Protein AF-A0A225W6H0-F1 (afdb_monomer)

Sequence (315 aa):
MEERHLLDVALENATDDSEQLKVENSMSYSALLEELELEKHKFEQLNNSQFLSARTETNVFETLGRHRFLNRSAMKLVTLDHIFQWTQGLDRRQSFSFADICGGPGGFSEYLLWRTQEHDQVHGFGITLKEAANNCDWRLPSKLSDLFEICYGEDGTGNLYSVANIHHFRDVVRKRYPNGVDLVVADGGLLDARSQSNQTSRPASSERYIIARGLRVGHPTSKLVDILENTLDQSTNDAFQLTFLKNCSPMHEDGDFLQYMAKVNGVIATSQIQACQRINQYATNKNKRKTCEGDTDIDPEQYFQCWKLGRIPHQ

Structure (mmCIF, N/CA/C/O backbone):
data_AF-A0A225W6H0-F1
#
_entry.id   AF-A0A225W6H0-F1
#
loop_
_atom_site.group_PDB
_atom_site.id
_atom_site.type_symbol
_atom_site.label_atom_id
_atom_site.label_alt_id
_atom_site.label_comp_id
_atom_site.label_asym_id
_atom_site.label_entity_id
_atom_site.label_seq_id
_atom_site.pdbx_PDB_ins_code
_atom_site.Cartn_x
_atom_site.Cartn_y
_atom_site.Cartn_z
_atom_site.occupancy
_atom_site.B_iso_or_equiv
_atom_site.auth_seq_id
_atom_site.auth_comp_id
_atom_site.auth_asym_id
_atom_site.auth_atom_id
_atom_site.pdbx_PDB_model_num
ATOM 1 N N . MET A 1 1 ? -13.886 -16.990 -19.288 1.00 34.16 1 MET A N 1
ATOM 2 C CA . MET A 1 1 ? -15.347 -16.861 -19.070 1.00 34.16 1 MET A CA 1
ATOM 3 C C . MET A 1 1 ? -15.708 -17.126 -17.605 1.00 34.16 1 MET A C 1
ATOM 5 O O . MET A 1 1 ? -16.635 -16.496 -17.128 1.00 34.16 1 MET A O 1
ATOM 9 N N . GLU A 1 2 ? -14.926 -17.934 -16.874 1.00 33.12 2 GLU A N 1
ATOM 10 C CA . GLU A 1 2 ? -15.061 -18.161 -15.418 1.00 33.12 2 GLU A CA 1
ATOM 11 C C . GLU A 1 2 ? -14.570 -17.000 -14.521 1.00 33.12 2 GLU A C 1
ATOM 13 O O . GLU A 1 2 ? -15.065 -16.836 -13.416 1.00 33.12 2 GLU A O 1
ATOM 18 N N . GLU A 1 3 ? -13.664 -16.135 -14.994 1.00 33.94 3 GLU A N 1
ATOM 19 C CA . GLU A 1 3 ? -13.095 -15.022 -14.200 1.00 33.94 3 GLU A CA 1
ATOM 20 C C . GLU A 1 3 ? -14.094 -13.911 -13.821 1.00 33.94 3 GLU A C 1
ATOM 22 O O . GLU A 1 3 ? -13.904 -13.235 -12.813 1.00 33.94 3 GLU A O 1
ATOM 27 N N . ARG A 1 4 ? -15.168 -13.719 -14.605 1.00 31.55 4 ARG A N 1
ATOM 28 C CA . ARG A 1 4 ? -16.228 -12.744 -14.272 1.00 31.55 4 ARG A CA 1
ATOM 29 C C . ARG A 1 4 ? -17.058 -13.199 -13.069 1.00 31.55 4 ARG A C 1
ATOM 31 O O . ARG A 1 4 ? -17.443 -12.376 -12.253 1.00 31.55 4 ARG A O 1
ATOM 38 N N . HIS A 1 5 ? -17.212 -14.510 -12.900 1.00 37.84 5 HIS A N 1
ATOM 39 C CA . HIS A 1 5 ? -18.076 -15.102 -11.883 1.00 37.84 5 HIS A CA 1
ATOM 40 C C . HIS A 1 5 ? -17.543 -14.908 -10.450 1.00 37.84 5 HIS A C 1
ATOM 42 O O . HIS A 1 5 ? -18.325 -14.848 -9.511 1.00 37.84 5 HIS A O 1
ATOM 48 N N . LEU A 1 6 ? -16.224 -14.796 -10.248 1.00 38.09 6 LEU A N 1
ATOM 49 C CA . LEU A 1 6 ? -15.639 -14.619 -8.907 1.00 38.09 6 LEU A CA 1
ATOM 50 C C . LEU A 1 6 ? -15.742 -13.176 -8.395 1.00 38.09 6 LEU A C 1
ATOM 52 O O . LEU A 1 6 ? -15.926 -12.968 -7.198 1.00 38.09 6 LEU A O 1
ATOM 56 N N . LEU A 1 7 ? -15.645 -12.192 -9.296 1.00 39.50 7 LEU A N 1
ATOM 57 C CA . LEU A 1 7 ? -15.888 -10.781 -8.979 1.00 39.50 7 LEU A CA 1
ATOM 58 C C . LEU A 1 7 ? -17.364 -10.542 -8.681 1.00 39.50 7 LEU A C 1
ATOM 60 O O . LEU A 1 7 ? -17.667 -9.886 -7.689 1.00 39.50 7 LEU A O 1
ATOM 64 N N . ASP A 1 8 ? -18.247 -11.122 -9.494 1.00 35.66 8 ASP A N 1
ATOM 65 C CA . ASP A 1 8 ? -19.688 -11.039 -9.278 1.00 35.66 8 ASP A CA 1
ATOM 66 C C . ASP A 1 8 ? -20.061 -11.690 -7.941 1.00 35.66 8 ASP A C 1
ATOM 68 O O . ASP A 1 8 ? -20.746 -11.056 -7.162 1.00 35.66 8 ASP A O 1
ATOM 72 N N . VAL A 1 9 ? -19.484 -12.842 -7.570 1.00 36.16 9 VAL A N 1
ATOM 73 C CA . VAL A 1 9 ? -19.729 -13.486 -6.260 1.00 36.16 9 VAL A CA 1
ATOM 74 C C . VAL A 1 9 ? -19.149 -12.698 -5.075 1.00 36.16 9 VAL A C 1
ATOM 76 O O . VAL A 1 9 ? -19.770 -12.628 -4.018 1.00 36.16 9 VAL A O 1
ATOM 79 N N . ALA A 1 10 ? -17.964 -12.090 -5.204 1.00 36.19 10 ALA A N 1
ATOM 80 C CA . ALA A 1 10 ? -17.381 -11.278 -4.129 1.00 36.19 10 ALA A CA 1
ATOM 81 C C . ALA A 1 10 ? -18.137 -9.952 -3.922 1.00 36.19 10 ALA A C 1
ATOM 83 O O . ALA A 1 10 ? -18.246 -9.472 -2.794 1.00 36.19 10 ALA A O 1
ATOM 84 N N . LEU A 1 11 ? -18.668 -9.378 -5.005 1.00 36.50 11 LEU A N 1
ATOM 85 C CA . LEU A 1 11 ? -19.546 -8.213 -4.966 1.00 36.50 11 LEU A CA 1
ATOM 86 C C . LEU A 1 11 ? -20.959 -8.595 -4.509 1.00 36.50 11 LEU A C 1
ATOM 88 O O . LEU A 1 11 ? -21.535 -7.840 -3.737 1.00 36.50 11 LEU A O 1
ATOM 92 N N . GLU A 1 12 ? -21.473 -9.764 -4.902 1.00 35.72 12 GLU A N 1
ATOM 93 C CA . GLU A 1 12 ? -22.786 -10.292 -4.511 1.00 35.72 12 GLU A CA 1
ATOM 94 C C . GLU A 1 12 ? -22.831 -10.623 -3.019 1.00 35.72 12 GLU A C 1
ATOM 96 O O . GLU A 1 12 ? -23.759 -10.212 -2.335 1.00 35.72 12 GLU A O 1
ATOM 101 N N . ASN A 1 13 ? -21.788 -11.253 -2.471 1.00 37.34 13 ASN A N 1
ATOM 102 C CA . ASN A 1 13 ? -21.680 -11.509 -1.031 1.00 37.34 13 ASN A CA 1
ATOM 103 C C . ASN A 1 13 ? -21.506 -10.210 -0.223 1.00 37.34 13 ASN A C 1
ATOM 105 O O . ASN A 1 13 ? -22.009 -10.104 0.891 1.00 37.34 13 ASN A O 1
ATOM 109 N N . ALA A 1 14 ? -20.839 -9.194 -0.787 1.00 39.16 14 ALA A N 1
ATOM 110 C CA . ALA A 1 14 ? -20.806 -7.857 -0.192 1.00 39.16 14 ALA A CA 1
ATOM 111 C C . ALA A 1 14 ? -22.156 -7.127 -0.318 1.00 39.16 14 ALA A C 1
ATOM 113 O O . ALA A 1 14 ? -22.436 -6.231 0.479 1.00 39.16 14 ALA A O 1
ATOM 114 N N . THR A 1 15 ? -22.990 -7.488 -1.303 1.00 36.44 15 THR A N 1
ATOM 115 C CA . THR A 1 15 ? -24.350 -6.959 -1.430 1.00 36.44 15 THR A CA 1
ATOM 116 C C . THR A 1 15 ? -25.373 -7.707 -0.582 1.00 36.44 15 THR A C 1
ATOM 118 O O . THR A 1 15 ? -26.289 -7.053 -0.101 1.00 36.44 15 THR A O 1
ATOM 121 N N . ASP A 1 16 ? -25.209 -9.003 -0.321 1.00 34.44 16 ASP A N 1
ATOM 122 C CA . ASP A 1 16 ? -26.157 -9.819 0.457 1.00 34.44 16 ASP A CA 1
ATOM 123 C C . ASP A 1 16 ? -26.123 -9.433 1.953 1.00 34.44 16 ASP A C 1
ATOM 125 O O . ASP A 1 16 ? -27.163 -9.245 2.583 1.00 34.44 16 ASP A O 1
ATOM 129 N N . ASP A 1 17 ? -24.936 -9.104 2.485 1.00 39.62 17 ASP A N 1
ATOM 130 C CA . ASP A 1 17 ? -24.795 -8.440 3.797 1.00 39.62 17 ASP A CA 1
ATOM 131 C C . ASP A 1 17 ? -25.29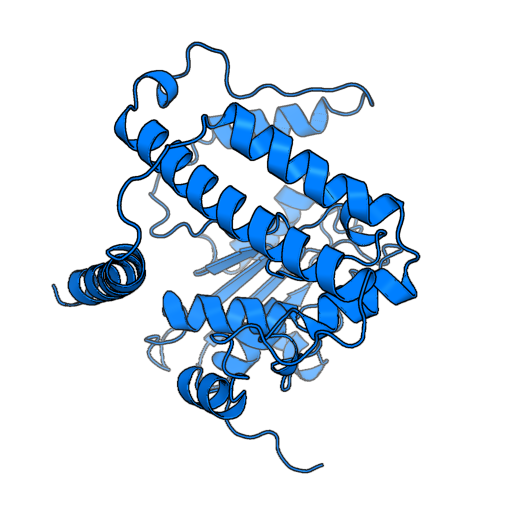0 -6.973 3.788 1.00 39.62 17 ASP A C 1
ATOM 133 O O . ASP A 1 17 ? -25.517 -6.369 4.840 1.00 39.62 17 ASP A O 1
ATOM 137 N N . SER A 1 18 ? -25.485 -6.376 2.604 1.00 44.09 18 SER A N 1
ATOM 138 C CA . SER A 1 18 ? -25.994 -5.006 2.431 1.00 4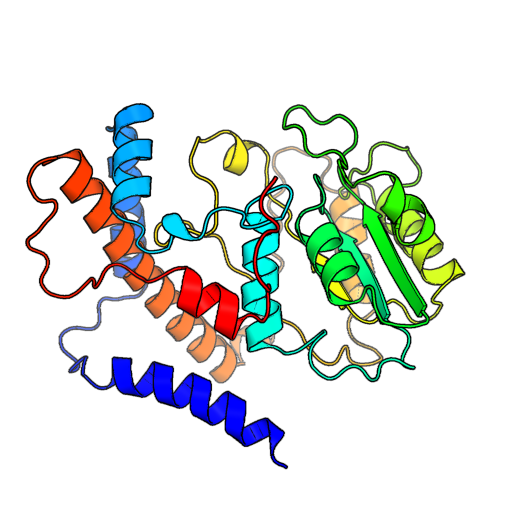4.09 18 SER A CA 1
ATOM 139 C C . SER A 1 18 ? -27.506 -4.932 2.175 1.00 44.09 18 SER A C 1
ATOM 141 O O . SER A 1 18 ? -28.106 -3.876 2.385 1.00 44.09 18 SER A O 1
ATOM 143 N N . GLU A 1 19 ? -28.151 -6.035 1.776 1.00 35.81 19 GLU A N 1
ATOM 144 C CA . GLU A 1 19 ? -29.583 -6.076 1.439 1.00 35.81 19 GLU A CA 1
ATOM 145 C C . GLU A 1 19 ? -30.502 -6.049 2.674 1.00 35.81 19 GLU A C 1
ATOM 147 O O . GLU A 1 19 ? -31.715 -5.867 2.549 1.00 35.81 19 GLU A O 1
ATOM 152 N N . GLN A 1 20 ? -29.945 -6.106 3.891 1.00 34.88 20 GLN A N 1
ATOM 153 C CA . GLN A 1 20 ? -30.703 -5.860 5.126 1.00 34.88 20 GLN A CA 1
ATOM 154 C C . GLN A 1 20 ? -30.698 -4.400 5.606 1.00 34.88 20 GLN A C 1
ATOM 156 O O . GLN A 1 20 ? -31.407 -4.073 6.562 1.00 34.88 20 GLN A O 1
ATOM 161 N N . LEU A 1 21 ? -30.001 -3.482 4.930 1.00 37.81 21 LEU A N 1
ATOM 162 C CA . LEU A 1 21 ? -30.092 -2.050 5.229 1.00 37.81 21 LEU A CA 1
ATOM 163 C C . LEU A 1 21 ? -31.260 -1.428 4.459 1.00 37.81 21 LEU A C 1
ATOM 165 O O . LEU A 1 21 ? -31.104 -0.784 3.422 1.00 37.81 21 LEU A O 1
ATOM 169 N N . LYS A 1 22 ? -32.468 -1.634 4.999 1.00 33.09 22 LYS A N 1
ATOM 170 C CA . LYS A 1 22 ? -33.666 -0.883 4.613 1.00 33.09 22 LYS A CA 1
ATOM 171 C C . LYS A 1 22 ? -33.350 0.615 4.588 1.00 33.09 22 LYS A C 1
ATOM 173 O O . LYS A 1 22 ? -32.830 1.173 5.549 1.00 33.09 22 LYS A O 1
ATOM 178 N N . VAL A 1 23 ? -33.696 1.237 3.464 1.00 43.75 23 VAL A N 1
ATOM 179 C CA . VAL A 1 23 ? -33.586 2.670 3.185 1.00 43.75 23 VAL A CA 1
ATOM 180 C C . VAL A 1 23 ? -34.390 3.465 4.220 1.00 43.75 23 VAL A C 1
ATOM 182 O O . VAL A 1 23 ? -35.591 3.663 4.061 1.00 43.75 23 VAL A O 1
ATOM 185 N N . GLU A 1 24 ? -33.727 3.943 5.269 1.00 38.59 24 GLU A N 1
ATOM 186 C CA . GLU A 1 24 ? -34.251 4.947 6.198 1.00 38.59 24 GLU A CA 1
ATOM 187 C C . GLU A 1 24 ? -33.219 6.080 6.335 1.00 38.59 24 GLU A C 1
ATOM 189 O O . GLU A 1 24 ? -32.099 5.869 6.786 1.00 38.59 24 GLU A O 1
ATOM 194 N N . ASN A 1 25 ? -33.604 7.283 5.884 1.00 43.56 25 ASN A N 1
ATOM 195 C CA . ASN A 1 25 ? -32.857 8.550 5.948 1.00 43.56 25 ASN A CA 1
ATOM 196 C C . ASN A 1 25 ? -31.397 8.519 5.443 1.00 43.56 25 ASN A C 1
ATOM 198 O O . ASN A 1 25 ? -30.441 8.495 6.215 1.00 43.56 25 ASN A O 1
ATOM 202 N N . SER A 1 26 ? -31.212 8.650 4.124 1.00 56.88 26 SER A N 1
ATOM 203 C CA . SER A 1 26 ? -29.895 8.937 3.539 1.00 56.88 26 SER A CA 1
ATOM 204 C C . SER A 1 26 ? -29.411 10.320 3.990 1.00 56.88 26 SER A C 1
ATOM 206 O O . SER A 1 26 ? -29.834 11.336 3.438 1.00 56.88 26 SER A O 1
ATOM 208 N N . MET A 1 27 ? -28.507 10.370 4.968 1.00 65.50 27 MET A N 1
ATOM 209 C CA . MET A 1 27 ? -27.735 11.580 5.272 1.00 65.50 27 MET A CA 1
ATOM 210 C C . MET A 1 27 ? -27.038 12.097 4.006 1.00 65.50 27 MET A C 1
ATOM 212 O O . MET A 1 27 ? -26.651 11.316 3.132 1.00 65.50 27 MET A O 1
ATOM 216 N N . SER A 1 28 ? -26.877 13.417 3.883 1.00 82.56 28 SER A N 1
ATOM 217 C CA . SER A 1 28 ? -26.095 13.985 2.784 1.00 82.56 28 SER A CA 1
ATOM 218 C C . SER A 1 28 ? -24.622 13.586 2.918 1.00 82.56 28 SER A C 1
ATOM 220 O O . SER A 1 28 ? -24.116 13.358 4.017 1.00 82.56 28 SER A O 1
ATOM 222 N N . TYR A 1 29 ? -23.899 13.554 1.797 1.00 78.88 29 TYR A N 1
ATOM 223 C CA . TYR A 1 29 ? -22.458 13.285 1.812 1.00 78.88 29 TYR A CA 1
ATOM 224 C C . TYR A 1 29 ? -21.682 14.298 2.677 1.00 78.88 29 TYR A C 1
ATOM 226 O O . TYR A 1 29 ? -20.714 13.931 3.333 1.00 78.88 29 TYR A O 1
ATOM 234 N N . SER A 1 30 ? -22.139 15.557 2.738 1.00 84.25 30 SER A N 1
ATOM 235 C CA . SER A 1 30 ? -21.573 16.569 3.639 1.00 84.25 30 SER A CA 1
ATOM 236 C C . SER A 1 30 ? -21.785 16.217 5.112 1.00 84.25 30 SER A C 1
ATOM 238 O O . SER A 1 30 ? -20.831 16.262 5.879 1.00 84.25 30 SER A O 1
ATOM 240 N N . ALA A 1 31 ? -22.992 15.785 5.490 1.00 90.19 31 ALA A N 1
ATOM 241 C CA . ALA A 1 31 ? -23.301 15.385 6.860 1.00 90.19 31 ALA A CA 1
ATOM 242 C C . ALA A 1 31 ? -22.477 14.161 7.296 1.00 90.19 31 ALA A C 1
ATOM 244 O O . ALA A 1 31 ? -21.996 14.121 8.424 1.00 90.19 31 ALA A O 1
ATOM 245 N N . LEU A 1 32 ? -22.240 13.202 6.390 1.00 90.56 32 LEU A N 1
ATOM 246 C CA . LEU A 1 32 ? -21.346 12.064 6.648 1.00 90.56 32 LEU A CA 1
ATOM 247 C C . LEU A 1 32 ? -19.905 12.507 6.937 1.00 90.56 32 LEU A C 1
ATOM 249 O O . LEU A 1 32 ? -19.258 11.961 7.828 1.00 90.56 32 LEU A O 1
ATOM 253 N N . LEU A 1 33 ? -19.378 13.478 6.188 1.00 89.38 33 LEU A N 1
ATOM 254 C CA . LEU A 1 33 ? -18.024 13.985 6.425 1.00 89.38 33 LEU A CA 1
ATOM 255 C C . LEU A 1 33 ? -17.928 14.763 7.740 1.00 89.38 33 LEU A C 1
ATOM 257 O O . LEU A 1 33 ? -16.977 14.545 8.488 1.00 89.38 33 LEU A O 1
ATOM 261 N N . GLU A 1 34 ? -18.918 15.605 8.038 1.00 93.00 34 GLU A N 1
ATOM 262 C CA . GLU A 1 34 ? -19.006 16.345 9.302 1.00 93.00 34 GLU A CA 1
ATOM 263 C C . GLU A 1 34 ? -19.075 15.393 10.505 1.00 93.00 34 GLU A C 1
ATOM 265 O O . GLU A 1 34 ? -18.365 15.584 11.493 1.00 93.00 34 GLU A O 1
ATOM 270 N N . GLU A 1 35 ? -19.870 14.322 10.418 1.00 94.62 35 GLU A N 1
ATOM 271 C CA . GLU A 1 35 ? -19.944 13.305 11.471 1.00 94.62 35 GLU A CA 1
ATOM 272 C C . GLU A 1 35 ? -18.616 12.555 11.636 1.00 94.62 35 GLU A C 1
ATOM 274 O O . GLU A 1 35 ? -18.142 12.368 12.760 1.00 94.62 35 GLU A O 1
ATOM 279 N N . LEU A 1 36 ? -17.976 12.156 10.532 1.00 91.56 36 LEU A N 1
ATOM 280 C CA . LEU A 1 36 ? -16.678 11.482 10.572 1.00 91.56 36 LEU A CA 1
ATOM 281 C C . LEU A 1 36 ? -15.594 12.360 11.209 1.00 91.56 36 LEU A C 1
ATOM 283 O O . LEU A 1 36 ? -14.790 11.865 12.003 1.00 91.56 36 LEU A O 1
ATOM 287 N N . GLU A 1 37 ? -15.559 13.645 10.863 1.00 91.00 37 GLU A N 1
ATOM 288 C CA . GLU A 1 37 ? -14.640 14.615 11.454 1.00 91.00 37 GLU A CA 1
ATOM 289 C C . GLU A 1 37 ? -14.907 14.779 12.954 1.00 91.00 37 GLU A C 1
ATOM 291 O O . GLU A 1 37 ? -13.981 14.662 13.760 1.00 91.00 37 GLU A O 1
ATOM 296 N N . LEU A 1 38 ? -16.176 14.932 13.342 1.00 93.69 38 LEU A N 1
ATOM 297 C CA . LEU A 1 38 ? -16.587 15.047 14.739 1.00 93.69 38 LEU A CA 1
ATOM 298 C C . LEU A 1 38 ? -16.186 13.815 15.563 1.00 93.69 38 LEU A C 1
ATOM 300 O O . LEU A 1 38 ? -15.679 13.956 16.678 1.00 93.69 38 LEU A O 1
ATOM 304 N N . GLU A 1 39 ? -16.375 12.603 15.037 1.00 92.88 39 GLU A N 1
ATOM 305 C CA . GLU A 1 39 ? -15.977 11.374 15.731 1.00 92.88 39 GLU A CA 1
ATOM 306 C C . GLU A 1 39 ? -14.455 11.212 15.836 1.00 92.88 39 GLU A C 1
ATOM 308 O O . GLU A 1 39 ? -13.969 10.712 16.855 1.00 92.88 39 GLU A O 1
ATOM 313 N N . LYS A 1 40 ? -13.692 11.654 14.826 1.00 90.69 40 LYS A N 1
ATOM 314 C CA . LYS A 1 40 ? -12.220 11.648 14.865 1.00 90.69 40 LYS A CA 1
ATOM 315 C C . LYS A 1 40 ? -11.664 12.685 15.838 1.00 90.69 40 LYS A C 1
ATOM 317 O O . LYS A 1 40 ? -10.721 12.374 16.561 1.00 90.69 40 LYS A O 1
ATOM 322 N N . HIS A 1 41 ? -12.263 13.872 15.919 1.00 89.75 41 HIS A N 1
ATOM 323 C CA . HIS A 1 41 ? -11.807 14.936 16.817 1.00 89.75 41 HIS A CA 1
ATOM 324 C C . HIS A 1 41 ? -11.910 14.539 18.301 1.00 89.75 41 HIS A C 1
ATOM 326 O O . HIS A 1 41 ? -11.078 14.925 19.119 1.00 89.75 41 HIS A O 1
ATOM 332 N N . LYS A 1 42 ? -12.861 13.664 18.662 1.00 90.56 42 LYS A N 1
ATOM 333 C CA . LYS A 1 42 ? -12.951 13.092 20.022 1.00 90.56 42 LYS A CA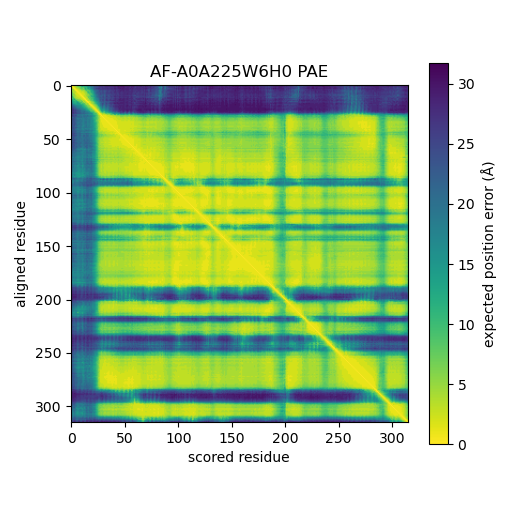 1
ATOM 334 C C . LYS A 1 42 ? -11.684 12.339 20.446 1.00 90.56 42 LYS A C 1
ATOM 336 O O . LYS A 1 42 ? -11.414 12.254 21.643 1.00 90.56 42 LYS A O 1
ATOM 341 N N . PHE A 1 43 ? -10.881 11.832 19.507 1.00 88.62 43 PHE A N 1
ATOM 342 C CA . PHE A 1 43 ? -9.618 11.165 19.828 1.00 88.62 43 PHE A CA 1
ATOM 343 C C . PHE A 1 43 ? -8.585 12.107 20.448 1.00 88.62 43 PHE A C 1
ATOM 345 O O . PHE A 1 43 ? -7.772 11.648 21.244 1.00 88.62 43 PHE A O 1
ATOM 352 N N . GLU A 1 44 ? -8.638 13.409 20.151 1.00 85.62 44 GLU A N 1
ATOM 353 C CA . GLU A 1 44 ? -7.719 14.409 20.717 1.00 85.62 44 GLU A CA 1
ATOM 354 C C . GLU A 1 44 ? -7.898 14.581 22.232 1.00 85.62 44 GLU A C 1
ATOM 356 O O . GLU A 1 44 ? -6.985 15.013 22.932 1.00 85.62 44 GLU A O 1
ATOM 361 N N . GLN A 1 45 ? -9.065 14.200 22.758 1.00 87.50 45 GLN A N 1
ATOM 362 C CA . GLN A 1 45 ? -9.372 14.242 24.189 1.00 87.50 45 GLN A CA 1
ATOM 363 C C . GLN A 1 45 ? -8.865 12.998 24.937 1.00 87.50 45 GLN A C 1
ATOM 365 O O . GLN A 1 45 ? -8.865 12.969 26.169 1.00 87.50 45 GLN A O 1
ATOM 370 N N . LEU A 1 46 ? -8.449 11.956 24.212 1.00 84.94 46 LEU A N 1
ATOM 371 C CA . LEU A 1 46 ? -7.946 10.712 24.781 1.00 84.94 46 LEU A CA 1
ATOM 372 C C . LEU A 1 46 ? -6.426 10.774 24.907 1.00 84.94 46 LEU A C 1
ATOM 374 O O . LEU A 1 46 ? -5.722 11.207 23.999 1.00 84.94 46 LEU A O 1
ATOM 378 N N . ASN A 1 47 ? -5.885 10.257 26.010 1.00 86.88 47 ASN A N 1
ATOM 379 C CA . ASN A 1 47 ? -4.441 10.039 26.062 1.00 86.88 47 ASN A CA 1
ATOM 380 C C . ASN A 1 47 ? -4.033 8.850 25.172 1.00 86.88 47 ASN A C 1
ATOM 382 O O . ASN A 1 47 ? -4.814 7.921 24.946 1.00 86.88 47 ASN A O 1
ATOM 386 N N . ASN A 1 48 ? -2.773 8.842 24.725 1.00 83.00 48 ASN A N 1
ATOM 387 C CA . ASN A 1 48 ? -2.258 7.831 23.795 1.00 83.00 48 ASN A CA 1
ATOM 388 C C . ASN A 1 48 ? -2.494 6.388 24.268 1.00 83.00 48 ASN A C 1
ATOM 390 O O . ASN A 1 48 ? -2.865 5.536 23.469 1.00 83.00 48 ASN A O 1
ATOM 394 N N . SER A 1 49 ? -2.315 6.091 25.559 1.00 85.25 49 SER A N 1
ATOM 395 C CA . SER A 1 49 ? -2.500 4.729 26.087 1.00 85.25 49 SER A CA 1
ATOM 396 C C . SER A 1 49 ? -3.964 4.281 26.034 1.00 85.25 49 SER A C 1
ATOM 398 O O . SER A 1 49 ? -4.263 3.164 25.607 1.00 85.25 49 SER A O 1
ATOM 400 N N . GLN A 1 50 ? -4.893 5.167 26.408 1.00 86.81 50 GLN A N 1
ATOM 401 C CA . GLN A 1 50 ? -6.329 4.913 26.310 1.00 86.81 50 GLN A CA 1
ATOM 402 C C . GLN A 1 50 ? -6.761 4.696 24.865 1.00 86.81 50 GLN A C 1
ATOM 404 O O . GLN A 1 50 ? -7.445 3.712 24.590 1.00 86.81 50 GLN A O 1
ATOM 409 N N . PHE A 1 51 ? -6.334 5.572 23.953 1.00 87.44 51 PHE A N 1
ATOM 410 C CA . PHE A 1 51 ? -6.655 5.443 22.537 1.00 87.44 51 PHE A CA 1
ATOM 411 C C . PHE A 1 51 ? -6.100 4.136 21.953 1.00 87.44 51 PHE A C 1
ATOM 413 O O . PHE A 1 51 ? -6.830 3.382 21.313 1.00 87.44 51 PHE A O 1
ATOM 420 N N . LEU A 1 52 ? -4.825 3.826 22.214 1.00 85.44 52 LEU A N 1
ATOM 421 C CA . LEU A 1 52 ? -4.184 2.605 21.727 1.00 85.44 52 LEU A CA 1
ATOM 422 C C . LEU A 1 52 ? -4.876 1.349 22.248 1.00 85.44 52 LEU A C 1
ATOM 424 O O . LEU A 1 52 ? -5.126 0.441 21.459 1.00 85.44 52 LEU A O 1
ATOM 428 N N . SER A 1 53 ? -5.214 1.314 23.539 1.00 86.81 53 SER A N 1
ATOM 429 C CA . SER A 1 53 ? -5.982 0.216 24.123 1.00 86.81 53 SER A CA 1
ATOM 430 C C . SER A 1 53 ? -7.352 0.111 23.458 1.00 86.81 53 SER A C 1
ATOM 432 O O . SER A 1 53 ? -7.659 -0.928 22.895 1.00 86.81 53 SER A O 1
ATOM 434 N N . ALA A 1 54 ? -8.142 1.184 23.411 1.00 88.06 54 ALA A N 1
ATOM 435 C CA . ALA A 1 54 ? -9.472 1.148 22.805 1.00 88.06 54 ALA A CA 1
ATOM 436 C C . ALA A 1 54 ? -9.451 0.684 21.346 1.00 88.06 54 ALA A C 1
ATOM 438 O O . ALA A 1 54 ? -10.247 -0.160 20.943 1.00 88.06 54 ALA A O 1
ATOM 439 N N . ARG A 1 55 ? -8.493 1.176 20.565 1.00 87.12 55 ARG A N 1
ATOM 440 C CA . ARG A 1 55 ? -8.309 0.803 19.162 1.00 87.12 55 ARG A CA 1
ATOM 441 C C . ARG A 1 55 ? -7.900 -0.659 18.970 1.00 87.12 55 ARG A C 1
ATOM 443 O O . ARG A 1 55 ? -8.322 -1.271 17.998 1.00 87.12 55 ARG A O 1
ATOM 450 N N . THR A 1 56 ? -7.041 -1.201 19.829 1.00 86.19 56 THR A N 1
ATOM 451 C CA . THR A 1 56 ? -6.653 -2.622 19.787 1.00 86.19 56 THR A CA 1
ATOM 452 C C . THR A 1 56 ? -7.849 -3.505 20.130 1.00 86.19 56 THR A C 1
ATOM 454 O O . THR A 1 56 ? -8.115 -4.470 19.430 1.00 86.19 56 THR A O 1
ATOM 457 N N . GLU A 1 57 ? -8.616 -3.129 21.151 1.00 86.50 57 GLU A N 1
ATOM 458 C CA . GLU A 1 57 ? -9.672 -3.977 21.715 1.00 86.50 57 GLU A CA 1
ATOM 459 C C . GLU A 1 57 ? -10.989 -3.936 20.933 1.00 86.50 57 GLU A C 1
ATOM 461 O O . GLU A 1 57 ? -11.848 -4.788 21.134 1.00 86.50 57 GLU A O 1
ATOM 466 N N . THR A 1 58 ? -11.151 -2.953 20.048 1.00 87.94 58 THR A N 1
ATOM 467 C CA . THR A 1 58 ? -12.311 -2.816 19.148 1.00 87.94 58 THR A CA 1
ATOM 468 C C . THR A 1 58 ? -12.021 -3.288 17.724 1.00 87.94 58 THR A C 1
ATOM 470 O O . THR A 1 58 ? -12.905 -3.250 16.872 1.00 87.94 58 THR A O 1
ATOM 473 N N . ASN A 1 59 ? -10.791 -3.726 17.443 1.00 87.25 59 ASN A N 1
ATOM 474 C CA . ASN A 1 59 ? -10.411 -4.266 16.146 1.00 87.25 59 ASN A CA 1
ATOM 475 C C . ASN A 1 59 ? -10.393 -5.796 16.204 1.00 87.25 59 ASN A C 1
ATOM 477 O O . ASN A 1 59 ? -9.407 -6.385 16.640 1.00 87.25 59 ASN A O 1
ATOM 481 N N . VAL A 1 60 ? -11.447 -6.440 15.698 1.00 87.62 60 VAL A N 1
ATOM 482 C CA . VAL A 1 60 ? -11.544 -7.912 15.657 1.00 87.62 60 VAL A CA 1
ATOM 483 C C . VAL A 1 60 ? -10.390 -8.561 14.881 1.00 87.62 60 VAL A C 1
ATOM 485 O O . VAL A 1 60 ? -9.986 -9.673 15.186 1.00 87.62 60 VAL A O 1
ATOM 488 N N . PHE A 1 61 ? -9.781 -7.841 13.931 1.00 89.62 61 PHE A N 1
ATOM 489 C CA . PHE A 1 61 ? -8.661 -8.327 13.117 1.00 89.62 61 PHE A CA 1
ATOM 490 C C . PHE A 1 61 ? -7.281 -8.118 13.751 1.00 89.62 61 PHE A C 1
ATOM 492 O O . PHE A 1 61 ? -6.263 -8.461 13.149 1.00 89.62 61 PHE A O 1
ATOM 499 N N . GLU A 1 62 ? -7.208 -7.540 14.951 1.00 87.31 62 GLU A N 1
ATOM 500 C CA . GLU A 1 62 ? -5.934 -7.239 15.610 1.00 87.31 62 GLU A CA 1
ATOM 501 C C . GLU A 1 62 ? -5.115 -8.507 15.901 1.00 87.31 62 GLU A C 1
ATOM 503 O O . GLU A 1 62 ? -3.885 -8.493 15.811 1.00 87.31 62 GLU A O 1
ATOM 508 N N . THR A 1 63 ? -5.801 -9.618 16.181 1.00 88.25 63 THR A N 1
ATOM 509 C CA . THR A 1 63 ? -5.221 -10.928 16.513 1.00 88.25 63 THR A CA 1
ATOM 510 C C . THR A 1 63 ? -4.487 -11.590 15.344 1.00 88.25 63 THR A C 1
ATOM 512 O O . THR A 1 63 ? -3.623 -12.434 15.581 1.00 88.25 63 THR A O 1
ATOM 515 N N . LEU A 1 64 ? -4.732 -11.169 14.095 1.00 90.31 64 LEU A N 1
ATOM 516 C CA . LEU A 1 64 ? -3.974 -11.637 12.924 1.00 90.31 64 LEU A CA 1
ATOM 517 C C . LEU A 1 64 ? -2.484 -11.267 13.016 1.00 90.31 64 LEU A C 1
ATOM 519 O O . LEU A 1 64 ? -1.614 -11.986 12.513 1.00 90.31 64 LEU A O 1
ATOM 523 N N . GLY A 1 65 ? -2.175 -10.140 13.665 1.00 89.88 65 GLY A N 1
ATOM 524 C CA . GLY A 1 65 ? -0.809 -9.683 13.892 1.00 89.88 65 GLY A CA 1
ATOM 525 C C . GLY A 1 65 ? 0.026 -9.588 12.608 1.00 89.88 65 GLY A C 1
ATOM 526 O O . GLY A 1 65 ? -0.419 -9.075 11.584 1.00 89.88 65 GLY A O 1
ATOM 527 N N . ARG A 1 66 ? 1.281 -10.047 12.682 1.00 91.12 66 ARG A N 1
ATOM 528 C CA . ARG A 1 66 ? 2.227 -10.097 11.546 1.00 91.12 66 ARG A CA 1
ATOM 529 C C . ARG A 1 66 ? 2.449 -11.511 10.997 1.00 91.12 66 ARG A C 1
ATOM 531 O O . ARG A 1 66 ? 3.264 -11.687 10.095 1.00 91.12 66 ARG A O 1
ATOM 538 N N . HIS A 1 67 ? 1.789 -12.516 11.577 1.00 92.38 67 HIS A N 1
ATOM 539 C CA . HIS A 1 67 ? 2.093 -13.931 11.357 1.00 92.38 67 HIS A CA 1
ATOM 540 C C . HIS A 1 67 ? 3.621 -14.194 11.395 1.00 92.38 67 HIS A C 1
ATOM 542 O O . HIS A 1 67 ? 4.276 -13.917 12.402 1.00 92.38 67 HIS A O 1
ATOM 548 N N . ARG A 1 68 ? 4.203 -14.680 10.291 1.00 91.88 68 ARG A N 1
ATOM 549 C CA . ARG A 1 68 ? 5.635 -14.987 10.131 1.00 91.88 68 ARG A CA 1
ATOM 550 C C . ARG A 1 68 ? 6.497 -13.820 9.635 1.00 91.88 68 ARG A C 1
ATOM 552 O O . ARG A 1 68 ? 7.714 -13.962 9.612 1.00 91.88 68 ARG A O 1
ATOM 559 N N . PHE A 1 69 ? 5.882 -12.721 9.211 1.00 93.00 69 PHE A N 1
ATOM 560 C CA . PHE A 1 69 ? 6.544 -11.638 8.483 1.00 93.00 69 PHE A CA 1
ATOM 561 C C . PHE A 1 69 ? 7.104 -10.569 9.422 1.00 93.00 69 PHE A C 1
ATOM 563 O O . PHE A 1 69 ? 6.716 -10.471 10.589 1.00 93.00 69 PHE A O 1
ATOM 570 N N . LEU A 1 70 ? 8.005 -9.740 8.909 1.00 90.12 70 LEU A N 1
ATOM 571 C CA . LEU A 1 70 ? 8.683 -8.633 9.570 1.00 90.12 70 LEU A CA 1
ATOM 572 C C . LEU A 1 70 ? 7.698 -7.687 10.257 1.00 90.12 70 LEU A C 1
ATOM 574 O O . LEU A 1 70 ? 7.927 -7.241 11.382 1.00 90.12 70 LEU A O 1
ATOM 578 N N . ASN A 1 71 ? 6.591 -7.376 9.588 1.00 89.75 71 ASN A N 1
ATOM 579 C CA . ASN A 1 71 ? 5.569 -6.482 10.103 1.00 89.75 71 ASN A CA 1
ATOM 580 C C . ASN A 1 71 ? 4.187 -6.827 9.525 1.00 89.75 71 ASN A C 1
ATOM 582 O O . ASN A 1 71 ? 4.021 -7.710 8.689 1.00 89.75 71 ASN A O 1
ATOM 586 N N . ARG A 1 72 ? 3.176 -6.092 9.987 1.00 90.38 72 ARG A N 1
ATOM 587 C CA . ARG A 1 72 ? 1.779 -6.272 9.581 1.00 90.38 72 ARG A CA 1
ATOM 588 C C . ARG A 1 72 ? 1.428 -5.684 8.214 1.00 90.38 72 ARG A C 1
ATOM 590 O O . ARG A 1 72 ? 0.331 -5.956 7.743 1.00 90.38 72 ARG A O 1
ATOM 597 N N . SER A 1 73 ? 2.316 -4.928 7.552 1.00 90.75 73 SER A N 1
ATOM 598 C CA . SER A 1 73 ? 2.054 -4.530 6.161 1.00 90.75 73 SER A CA 1
ATOM 599 C C . SER A 1 73 ? 2.065 -5.757 5.251 1.00 90.75 73 SER A C 1
ATOM 601 O O . SER A 1 73 ? 1.154 -5.902 4.449 1.00 90.75 73 SER A O 1
ATOM 603 N N . ALA A 1 74 ? 2.958 -6.726 5.476 1.00 94.69 74 ALA A N 1
ATOM 604 C CA . ALA A 1 74 ? 2.936 -8.008 4.765 1.00 94.69 74 ALA A CA 1
ATOM 605 C C . ALA A 1 74 ? 1.538 -8.655 4.748 1.00 94.69 74 ALA A C 1
ATOM 607 O O . ALA A 1 74 ? 1.054 -9.062 3.697 1.00 94.69 74 ALA A O 1
ATOM 608 N N . MET A 1 75 ? 0.844 -8.657 5.892 1.00 94.69 75 MET A N 1
ATOM 609 C CA . MET A 1 75 ? -0.507 -9.218 6.017 1.00 94.69 75 MET A CA 1
ATOM 610 C C . MET A 1 75 ? -1.562 -8.453 5.209 1.00 94.69 75 MET A C 1
ATOM 612 O O . MET A 1 75 ? -2.521 -9.062 4.751 1.00 94.69 75 MET A O 1
ATOM 616 N N . LYS A 1 76 ? -1.382 -7.148 4.964 1.00 94.44 76 LYS A N 1
ATOM 617 C CA . LYS A 1 76 ? -2.251 -6.408 4.036 1.00 94.44 76 LYS A CA 1
ATOM 618 C C . LYS A 1 76 ? -2.095 -6.954 2.616 1.00 94.44 76 LYS A C 1
ATOM 620 O O . LYS A 1 76 ? -3.089 -7.186 1.934 1.00 94.44 76 LYS A O 1
ATOM 625 N N . LEU A 1 77 ? -0.852 -7.192 2.189 1.00 96.31 77 LEU A N 1
ATOM 626 C CA . LEU A 1 77 ? -0.576 -7.718 0.856 1.00 96.31 77 LEU A CA 1
ATOM 627 C C . LEU A 1 77 ? -1.008 -9.180 0.710 1.00 96.31 77 LEU A C 1
ATOM 629 O O . LEU A 1 77 ? -1.505 -9.540 -0.348 1.00 96.31 77 LEU A O 1
ATOM 633 N N . VAL A 1 78 ? -0.913 -9.986 1.774 1.00 96.06 78 VAL A N 1
ATOM 634 C CA . VAL A 1 78 ? -1.515 -11.330 1.832 1.00 96.06 78 VAL A CA 1
ATOM 635 C C . VAL A 1 78 ? -3.005 -11.269 1.49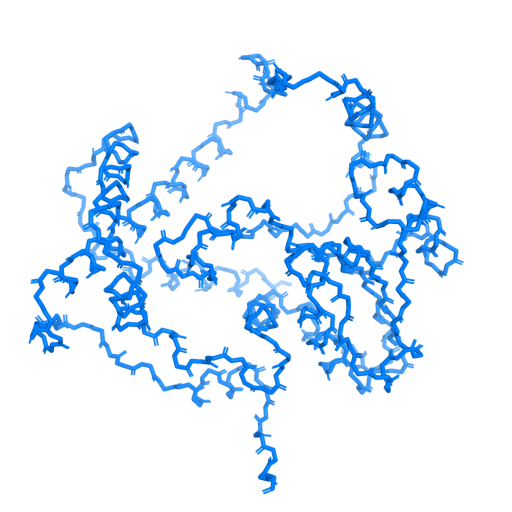7 1.00 96.06 78 VAL A C 1
ATOM 637 O O . VAL A 1 78 ? -3.468 -12.021 0.641 1.00 96.06 78 VAL A O 1
ATOM 640 N N . THR A 1 79 ? -3.752 -10.376 2.153 1.00 95.44 79 THR A N 1
ATOM 641 C CA . THR A 1 79 ? -5.193 -10.220 1.919 1.00 95.44 79 THR A CA 1
ATOM 642 C C . THR A 1 79 ? -5.476 -9.798 0.482 1.00 95.44 79 THR A C 1
ATOM 644 O O . THR A 1 79 ? -6.322 -10.398 -0.178 1.00 95.44 79 THR A O 1
ATOM 647 N N . LEU A 1 80 ? -4.749 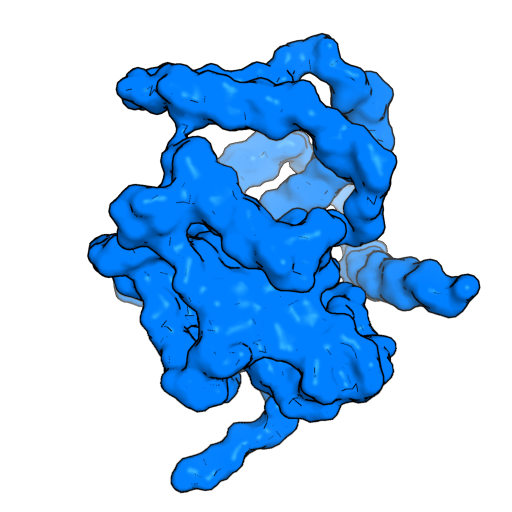-8.798 -0.028 1.00 95.50 80 LEU A N 1
ATOM 648 C CA . LEU A 1 80 ? -4.915 -8.327 -1.404 1.00 95.50 80 LEU A CA 1
ATOM 649 C C . LEU A 1 80 ? -4.599 -9.430 -2.419 1.00 95.50 80 LEU A C 1
ATOM 651 O O . LEU A 1 80 ? -5.383 -9.667 -3.328 1.00 95.50 80 LEU A O 1
ATOM 655 N N . ASP A 1 81 ? -3.504 -10.156 -2.243 1.00 95.50 81 ASP A N 1
ATOM 656 C CA . ASP A 1 81 ? -3.123 -11.243 -3.139 1.00 95.50 81 ASP A CA 1
ATOM 657 C C . ASP A 1 81 ? -4.086 -12.439 -3.057 1.00 95.50 81 ASP A C 1
ATOM 659 O O . ASP A 1 81 ? -4.339 -13.098 -4.060 1.00 95.50 81 ASP A O 1
ATOM 663 N N . HIS A 1 82 ? -4.704 -12.698 -1.901 1.00 93.88 82 HIS A N 1
ATOM 664 C CA . HIS A 1 82 ? -5.794 -13.669 -1.812 1.00 93.88 82 HIS A CA 1
ATOM 665 C C . HIS A 1 82 ? -7.051 -13.215 -2.574 1.00 93.88 82 HIS A C 1
ATOM 667 O O . HIS A 1 82 ? -7.729 -14.045 -3.167 1.00 93.88 82 HIS A O 1
ATOM 673 N N . ILE A 1 83 ? -7.372 -11.923 -2.600 1.00 93.44 83 ILE A N 1
ATOM 674 C CA . ILE A 1 83 ? -8.547 -11.420 -3.332 1.00 93.44 83 ILE A CA 1
ATOM 675 C C . ILE A 1 83 ? -8.267 -11.356 -4.840 1.00 93.44 83 ILE A C 1
ATOM 677 O O . ILE A 1 83 ? -9.089 -11.776 -5.650 1.00 93.44 83 ILE A O 1
ATOM 681 N N . PHE A 1 84 ? -7.102 -10.833 -5.226 1.00 92.31 84 PHE A N 1
ATOM 682 C CA . PHE A 1 84 ? -6.775 -10.513 -6.618 1.00 92.31 84 PHE A CA 1
ATOM 683 C C . PHE A 1 84 ? -5.930 -11.568 -7.330 1.00 92.31 84 PHE A C 1
ATOM 685 O O . PHE A 1 84 ? -5.765 -11.467 -8.548 1.00 92.31 84 PHE A O 1
ATOM 692 N N . GLN A 1 85 ? -5.438 -12.570 -6.595 1.00 90.81 85 GLN A N 1
ATOM 693 C CA . GLN A 1 85 ? -4.756 -13.752 -7.122 1.00 90.81 85 GLN A CA 1
ATOM 694 C C . GLN A 1 85 ? -3.571 -13.378 -8.037 1.00 90.81 85 GLN A C 1
ATOM 696 O O . GLN A 1 85 ? -3.434 -13.901 -9.138 1.00 90.81 85 GLN A O 1
ATOM 701 N N . TRP A 1 86 ? -2.717 -12.433 -7.612 1.00 89.00 86 TRP A N 1
ATOM 702 C CA . TRP A 1 86 ? -1.563 -11.996 -8.417 1.00 89.00 86 TRP A CA 1
ATOM 703 C C . TRP A 1 86 ? -0.468 -13.053 -8.461 1.00 89.00 86 TRP A C 1
ATOM 705 O O . TRP A 1 86 ? 0.157 -13.260 -9.497 1.00 89.00 86 TRP A O 1
ATOM 715 N N . THR A 1 87 ? -0.239 -13.715 -7.330 1.00 87.06 87 THR A N 1
ATOM 716 C CA . THR A 1 87 ? 0.719 -14.818 -7.224 1.00 87.06 87 THR A CA 1
ATOM 717 C C . THR A 1 87 ? 0.032 -16.176 -7.347 1.00 87.06 87 THR A C 1
ATOM 719 O O . THR A 1 87 ? 0.630 -17.153 -7.798 1.00 87.06 87 THR A O 1
ATOM 722 N N . GLN A 1 88 ? -1.245 -16.249 -6.959 1.00 75.00 88 GLN A N 1
ATOM 723 C CA . GLN A 1 88 ? -2.027 -17.477 -6.990 1.00 75.00 88 GLN A CA 1
ATOM 724 C C . GLN A 1 88 ? -2.531 -17.740 -8.414 1.00 75.00 88 GLN A C 1
ATOM 726 O O . GLN A 1 88 ? -3.537 -17.194 -8.843 1.00 75.00 88 GLN A O 1
ATOM 731 N N . GLY A 1 89 ? -1.810 -18.580 -9.154 1.00 68.69 89 GLY A N 1
ATOM 732 C CA . GLY A 1 89 ? -2.117 -18.898 -10.555 1.00 68.69 89 GLY A CA 1
ATOM 733 C C . GLY A 1 89 ? -0.915 -18.787 -11.487 1.00 68.69 89 GLY A C 1
ATOM 734 O O . GLY A 1 89 ? -0.995 -19.227 -12.632 1.00 68.69 89 GLY A O 1
ATOM 735 N N . LEU A 1 90 ? 0.208 -18.262 -10.992 1.00 75.31 90 LEU A N 1
ATOM 736 C CA . LEU A 1 90 ? 1.482 -18.335 -11.694 1.00 75.31 90 LEU A CA 1
ATOM 737 C C . LEU A 1 90 ? 1.915 -19.803 -11.809 1.00 75.31 90 LEU A C 1
ATOM 739 O O . LEU A 1 90 ? 1.990 -20.523 -10.810 1.00 75.31 90 LEU A O 1
ATOM 743 N N . ASP A 1 91 ? 2.217 -20.251 -13.027 1.00 72.56 91 ASP A N 1
ATOM 744 C CA . ASP A 1 91 ? 2.889 -21.539 -13.222 1.00 72.56 91 ASP A CA 1
ATOM 745 C C . ASP A 1 91 ? 4.300 -21.446 -12.610 1.00 72.56 91 ASP A C 1
ATOM 747 O O . ASP A 1 91 ? 4.957 -20.408 -12.690 1.00 72.56 91 ASP A O 1
ATOM 751 N N . ARG A 1 92 ? 4.803 -22.528 -12.008 1.00 69.75 92 ARG A N 1
ATOM 752 C CA . ARG A 1 92 ? 6.140 -22.566 -11.379 1.00 69.75 92 ARG A CA 1
ATOM 753 C C . ARG A 1 92 ? 7.260 -22.185 -12.351 1.00 69.75 92 ARG A C 1
ATOM 755 O O . ARG A 1 92 ? 8.289 -21.662 -11.935 1.00 69.75 92 ARG A O 1
ATOM 762 N N . ARG A 1 93 ? 7.029 -22.422 -13.646 1.00 65.94 93 ARG A N 1
ATOM 763 C CA . ARG A 1 93 ? 7.946 -22.097 -14.749 1.00 65.94 93 ARG A CA 1
ATOM 764 C C . ARG A 1 93 ? 7.856 -20.646 -15.224 1.00 65.94 93 ARG A C 1
ATOM 766 O O . ARG A 1 93 ? 8.676 -20.231 -16.040 1.00 65.94 93 ARG A O 1
ATOM 773 N N . GLN A 1 94 ? 6.845 -19.892 -14.793 1.00 76.06 94 GLN A N 1
ATOM 774 C CA . GLN A 1 94 ? 6.703 -18.485 -15.155 1.00 76.06 94 GLN A CA 1
ATOM 775 C C . GLN A 1 94 ? 7.620 -17.631 -14.288 1.00 76.06 94 GLN A C 1
ATOM 777 O O . GLN A 1 94 ? 7.699 -17.804 -13.070 1.00 76.06 94 GLN A O 1
ATOM 782 N N . SER A 1 95 ? 8.306 -16.692 -14.937 1.00 87.38 95 SER A N 1
ATOM 783 C CA . SER A 1 95 ? 9.027 -15.643 -14.237 1.00 87.38 95 SER A CA 1
ATOM 784 C C . SER A 1 95 ? 8.044 -14.696 -13.559 1.00 87.38 95 SER A C 1
ATOM 786 O O . SER A 1 95 ? 7.015 -14.367 -14.147 1.00 87.38 95 SER A O 1
ATOM 788 N N . PHE A 1 96 ? 8.389 -14.217 -12.369 1.00 93.38 96 PHE A N 1
ATOM 789 C CA . PHE A 1 96 ? 7.634 -13.189 -11.667 1.00 93.38 96 PHE A CA 1
ATOM 790 C C . PHE A 1 96 ? 8.559 -12.059 -11.237 1.00 93.38 96 PHE A C 1
ATOM 792 O O . PHE A 1 96 ? 9.544 -12.264 -10.525 1.00 93.38 96 PHE A O 1
ATOM 799 N N . SER A 1 97 ? 8.238 -10.852 -11.672 1.00 95.88 97 SER A N 1
ATOM 800 C CA . SER A 1 97 ? 8.984 -9.647 -11.363 1.00 95.88 97 SER A CA 1
ATOM 801 C C . SER A 1 97 ? 8.100 -8.621 -10.675 1.00 95.88 97 SER A C 1
ATOM 803 O O . SER A 1 97 ? 6.930 -8.455 -11.020 1.00 95.88 97 SER A O 1
ATOM 805 N N . PHE A 1 98 ? 8.651 -7.909 -9.697 1.00 97.81 98 PHE A N 1
ATOM 806 C CA . PHE A 1 98 ? 7.896 -6.869 -9.007 1.00 97.81 98 PHE A CA 1
ATOM 807 C C . PHE A 1 98 ? 8.753 -5.672 -8.600 1.00 97.81 98 PHE A C 1
ATOM 809 O O . PHE A 1 98 ? 9.980 -5.750 -8.558 1.00 97.81 98 PHE A O 1
ATOM 816 N N . ALA A 1 99 ? 8.101 -4.555 -8.286 1.00 98.44 99 ALA A N 1
ATOM 817 C CA . ALA A 1 99 ? 8.731 -3.379 -7.699 1.00 98.44 99 ALA A CA 1
ATOM 818 C C . ALA A 1 99 ? 7.949 -2.917 -6.463 1.00 98.44 99 ALA A C 1
ATOM 820 O O . ALA A 1 99 ? 6.727 -2.789 -6.518 1.00 98.44 99 ALA A O 1
ATOM 821 N N . ASP A 1 100 ? 8.657 -2.659 -5.365 1.00 98.06 100 ASP A N 1
ATOM 822 C CA . ASP A 1 100 ? 8.108 -2.197 -4.089 1.00 98.06 100 ASP A CA 1
ATOM 823 C C . ASP A 1 100 ? 8.582 -0.763 -3.802 1.00 98.06 100 ASP A C 1
ATOM 825 O O . ASP A 1 100 ? 9.742 -0.502 -3.464 1.00 98.06 100 ASP A O 1
ATOM 829 N N . ILE A 1 101 ? 7.675 0.188 -4.017 1.00 97.25 101 ILE A N 1
ATOM 830 C CA . ILE A 1 101 ? 7.925 1.630 -3.961 1.00 97.25 101 ILE A CA 1
ATOM 831 C C . ILE A 1 101 ? 7.468 2.161 -2.600 1.00 97.25 101 ILE A C 1
ATOM 833 O O . ILE A 1 101 ? 6.347 1.906 -2.168 1.00 97.25 101 ILE A O 1
ATOM 837 N N . CYS A 1 102 ? 8.321 2.921 -1.910 1.00 94.44 102 CYS A N 1
ATOM 838 C CA . CYS A 1 102 ? 8.131 3.241 -0.488 1.00 94.44 102 CYS A CA 1
ATOM 839 C C . CYS A 1 102 ? 8.036 1.977 0.390 1.00 94.44 102 CYS A C 1
ATOM 841 O O . CYS A 1 102 ? 7.354 1.986 1.416 1.00 94.44 102 CYS A O 1
ATOM 843 N N . GLY A 1 103 ? 8.694 0.889 -0.021 1.00 93.00 103 GLY A N 1
ATOM 844 C CA . GLY A 1 103 ? 8.461 -0.446 0.535 1.00 93.00 103 GLY A CA 1
ATOM 845 C C . GLY A 1 103 ? 9.081 -0.713 1.902 1.00 93.00 103 GLY A C 1
ATOM 846 O O . GLY A 1 103 ? 8.799 -1.736 2.532 1.00 93.00 103 GLY A O 1
ATOM 847 N N . GLY A 1 104 ? 9.926 0.190 2.399 1.00 91.31 104 GLY A N 1
ATOM 848 C CA . GLY A 1 104 ? 10.613 -0.013 3.664 1.00 91.31 104 GLY A CA 1
ATOM 849 C C . GLY A 1 104 ? 9.645 -0.120 4.859 1.00 91.31 104 GLY A C 1
ATOM 850 O O . GLY A 1 104 ? 8.689 0.652 4.966 1.00 91.31 104 GLY A O 1
ATOM 851 N N . PRO A 1 105 ? 9.866 -1.071 5.788 1.00 92.69 105 PRO A N 1
ATOM 852 C CA . PRO A 1 105 ? 11.083 -1.872 5.928 1.00 92.69 105 PRO A CA 1
ATOM 853 C C . PRO A 1 105 ? 11.096 -3.196 5.135 1.00 92.69 105 PRO A C 1
ATOM 855 O O . PRO A 1 105 ? 12.026 -3.984 5.297 1.00 92.69 105 PRO A O 1
ATOM 858 N N . GLY A 1 106 ? 10.095 -3.448 4.285 1.00 93.69 106 GLY A N 1
ATOM 859 C CA . GLY A 1 106 ? 10.080 -4.561 3.330 1.00 93.69 106 GLY A CA 1
ATOM 860 C C . GLY A 1 106 ? 9.008 -5.625 3.557 1.00 93.69 106 GLY A C 1
ATOM 861 O O . GLY A 1 106 ? 9.167 -6.739 3.078 1.00 93.69 106 GLY A O 1
ATOM 862 N N . GLY A 1 107 ? 7.923 -5.329 4.282 1.00 94.38 107 GLY A N 1
ATOM 863 C CA . GLY A 1 107 ? 6.872 -6.324 4.561 1.00 94.38 107 GLY A CA 1
ATOM 864 C C . GLY A 1 107 ? 6.189 -6.866 3.297 1.00 94.38 107 GLY A C 1
ATOM 865 O O . GLY A 1 107 ? 5.954 -8.067 3.185 1.00 94.38 107 GLY A O 1
ATOM 866 N N . PHE A 1 108 ? 5.914 -5.999 2.320 1.00 97.06 108 PHE A N 1
ATOM 867 C CA . PHE A 1 108 ? 5.345 -6.394 1.028 1.00 97.06 108 PHE A CA 1
ATOM 868 C C . PHE A 1 108 ? 6.324 -7.261 0.227 1.00 97.06 108 PHE A C 1
ATOM 870 O O . PHE A 1 108 ? 5.978 -8.372 -0.177 1.00 97.06 108 PHE A O 1
ATOM 877 N N . SER A 1 109 ? 7.564 -6.794 0.077 1.00 97.38 109 SER A N 1
ATOM 878 C CA . SER A 1 109 ? 8.640 -7.550 -0.572 1.00 97.38 109 SER A CA 1
ATOM 879 C C . SER A 1 109 ? 8.895 -8.918 0.071 1.00 97.38 109 SER A C 1
ATOM 881 O O . SER A 1 109 ? 9.007 -9.916 -0.636 1.00 97.38 109 SER A O 1
ATOM 883 N N . GLU A 1 110 ? 8.943 -9.001 1.404 1.00 96.19 110 GLU A N 1
ATOM 884 C CA . GLU A 1 110 ? 9.127 -10.267 2.121 1.00 96.19 110 GLU A CA 1
ATOM 885 C C . GLU A 1 110 ? 7.989 -11.247 1.823 1.00 96.19 110 GLU A C 1
ATOM 887 O O . GLU A 1 110 ? 8.255 -12.426 1.584 1.00 96.19 110 GLU A O 1
ATOM 892 N N . TYR A 1 111 ? 6.737 -10.771 1.807 1.00 95.94 111 TYR A N 1
ATOM 893 C CA . TYR A 1 111 ? 5.594 -11.608 1.455 1.00 95.94 111 TYR A CA 1
ATOM 894 C C . TYR A 1 111 ? 5.710 -12.155 0.033 1.00 95.94 111 TYR A C 1
ATOM 896 O O . TYR A 1 111 ? 5.588 -13.365 -0.148 1.00 95.94 111 TYR A O 1
ATOM 904 N N . LEU A 1 112 ? 5.955 -11.289 -0.955 1.00 96.19 112 LEU A N 1
ATOM 905 C CA . LEU A 1 112 ? 6.031 -11.696 -2.359 1.00 96.19 112 LEU A CA 1
ATOM 906 C C . LEU A 1 112 ? 7.146 -12.720 -2.569 1.00 96.19 112 LEU A C 1
ATOM 908 O O . LEU A 1 112 ? 6.881 -13.800 -3.084 1.00 96.19 112 LEU A O 1
ATOM 912 N N . LEU A 1 113 ? 8.353 -12.442 -2.068 1.00 94.94 113 LEU A N 1
ATOM 913 C CA . LEU A 1 113 ? 9.495 -13.353 -2.176 1.00 94.94 113 LEU A CA 1
ATOM 914 C C . LEU A 1 113 ? 9.250 -14.684 -1.458 1.00 94.94 113 LEU A C 1
ATOM 916 O O . LEU A 1 113 ? 9.616 -15.736 -1.976 1.00 94.94 113 LEU A O 1
ATOM 920 N N . TRP A 1 114 ? 8.618 -14.661 -0.280 1.00 93.50 114 TRP A N 1
ATOM 921 C CA . TRP A 1 114 ? 8.245 -15.880 0.439 1.00 93.50 114 TRP A CA 1
ATOM 922 C C . TRP A 1 114 ? 7.198 -16.694 -0.328 1.00 93.50 114 TRP A C 1
ATOM 924 O O . TRP A 1 114 ? 7.318 -17.913 -0.439 1.00 93.50 114 TRP A O 1
ATOM 934 N N . ARG A 1 115 ? 6.172 -16.026 -0.860 1.00 92.81 115 ARG A N 1
ATOM 935 C CA . ARG A 1 115 ? 5.066 -16.655 -1.582 1.00 92.81 115 ARG A CA 1
ATOM 936 C C . ARG A 1 115 ? 5.537 -17.300 -2.879 1.00 92.81 115 ARG A C 1
ATOM 938 O O . ARG A 1 115 ? 5.061 -18.382 -3.209 1.00 92.81 115 ARG A O 1
ATOM 945 N N . THR A 1 116 ? 6.465 -16.660 -3.585 1.00 91.44 116 THR A N 1
ATOM 946 C CA . THR A 1 116 ? 6.953 -17.114 -4.891 1.00 91.44 116 THR A CA 1
ATOM 947 C C . THR A 1 116 ? 8.286 -17.865 -4.812 1.00 91.44 116 THR A C 1
ATOM 949 O O . THR A 1 116 ? 8.903 -18.113 -5.840 1.00 91.44 116 THR A O 1
ATOM 952 N N . GLN A 1 117 ? 8.743 -18.273 -3.624 1.00 86.19 117 GLN A N 1
ATOM 953 C CA . GLN A 1 117 ? 10.053 -18.918 -3.426 1.00 86.19 117 GLN A CA 1
ATOM 954 C C . GLN A 1 117 ? 10.258 -20.233 -4.210 1.00 86.19 117 GLN A C 1
ATOM 956 O O . GLN A 1 117 ? 11.391 -20.673 -4.375 1.00 86.19 117 GLN A O 1
ATOM 961 N N . GLU A 1 118 ? 9.176 -20.885 -4.650 1.00 83.25 118 GLU A N 1
ATOM 962 C CA . GLU A 1 118 ? 9.219 -22.124 -5.446 1.00 83.25 118 GLU A CA 1
ATOM 963 C C . GLU A 1 118 ? 9.229 -21.879 -6.967 1.00 83.25 118 GLU A C 1
ATOM 965 O O . GLU A 1 118 ? 9.212 -22.842 -7.731 1.00 83.25 118 GLU A O 1
ATOM 970 N N . HIS A 1 119 ? 9.205 -20.619 -7.415 1.00 84.19 119 HIS A N 1
ATOM 971 C CA . HIS A 1 119 ? 9.239 -20.270 -8.836 1.00 84.19 119 HIS A CA 1
ATOM 972 C C . HIS A 1 119 ? 10.678 -20.157 -9.338 1.00 84.19 119 HIS A C 1
ATOM 974 O O . HIS A 1 119 ? 11.549 -19.625 -8.647 1.00 84.19 119 HIS A O 1
ATOM 980 N N . ASP A 1 120 ? 10.909 -20.604 -10.574 1.00 78.94 120 ASP A N 1
ATOM 981 C CA . ASP A 1 120 ? 12.257 -20.711 -11.146 1.00 78.94 120 ASP A CA 1
ATOM 982 C C . ASP A 1 120 ? 12.944 -19.345 -11.341 1.00 78.94 120 ASP A C 1
ATOM 984 O O . ASP A 1 120 ? 14.171 -19.251 -11.297 1.00 78.94 120 ASP A O 1
ATOM 988 N N . GLN A 1 121 ? 12.174 -18.276 -11.581 1.00 86.25 121 GLN A N 1
ATOM 989 C CA . GLN A 1 121 ? 12.709 -16.940 -11.858 1.00 86.25 121 GLN A CA 1
ATOM 990 C C . GLN A 1 121 ? 11.897 -15.844 -11.170 1.00 86.25 121 GLN A C 1
ATOM 992 O O . GLN A 1 121 ? 10.957 -15.299 -11.743 1.00 86.25 121 GLN A O 1
ATOM 997 N N . VAL A 1 122 ? 12.298 -15.476 -9.955 1.00 92.69 122 VAL A N 1
ATOM 998 C CA . VAL A 1 122 ? 11.712 -14.349 -9.220 1.00 92.69 122 VAL A CA 1
ATOM 999 C C . VAL A 1 122 ? 12.730 -13.236 -9.067 1.00 92.69 122 VAL A C 1
ATOM 1001 O O . VAL A 1 122 ? 13.889 -13.497 -8.739 1.00 92.69 122 VAL A O 1
ATOM 1004 N N . HIS A 1 123 ? 12.303 -11.993 -9.273 1.00 95.88 123 HIS A N 1
ATOM 1005 C CA . HIS A 1 123 ? 13.138 -10.846 -8.942 1.00 95.88 123 HIS A CA 1
ATOM 1006 C C . HIS A 1 123 ? 12.316 -9.620 -8.547 1.00 95.88 123 HIS A C 1
ATOM 1008 O O . HIS A 1 123 ? 11.397 -9.221 -9.259 1.00 95.88 123 HIS A O 1
ATOM 1014 N N . GLY A 1 124 ? 12.664 -9.003 -7.425 1.00 97.62 124 GLY A N 1
ATOM 1015 C CA . GLY A 1 124 ? 12.062 -7.755 -6.976 1.00 97.62 124 GLY A CA 1
ATOM 1016 C C . GLY A 1 124 ? 13.039 -6.587 -7.022 1.00 97.62 124 GLY A C 1
ATOM 1017 O O . GLY A 1 124 ? 14.247 -6.773 -6.901 1.00 97.62 124 GLY A O 1
ATOM 1018 N N . PHE A 1 125 ? 12.500 -5.381 -7.141 1.00 98.44 125 PHE A N 1
ATOM 1019 C CA . PHE A 1 125 ? 13.236 -4.133 -6.949 1.00 98.44 125 PHE A CA 1
ATOM 1020 C C . PHE A 1 125 ? 12.582 -3.315 -5.849 1.00 98.44 125 PHE A C 1
ATOM 1022 O O . PHE A 1 125 ? 11.361 -3.341 -5.700 1.00 98.44 125 PHE A O 1
ATOM 1029 N N . GLY A 1 126 ? 13.371 -2.541 -5.117 1.00 98.00 126 GLY A N 1
ATOM 1030 C CA . GLY A 1 126 ? 12.855 -1.698 -4.048 1.00 98.00 126 GLY A CA 1
ATOM 1031 C C . GLY A 1 126 ? 13.458 -0.310 -4.045 1.00 98.00 126 GLY A C 1
ATOM 1032 O O . GLY A 1 126 ? 14.668 -0.167 -4.196 1.00 98.00 126 GLY A O 1
ATOM 1033 N N . ILE A 1 127 ? 12.626 0.696 -3.781 1.00 97.62 127 ILE A N 1
ATOM 1034 C CA . ILE A 1 127 ? 13.076 2.042 -3.416 1.00 97.62 127 ILE A CA 1
ATOM 1035 C C . ILE A 1 127 ? 12.315 2.543 -2.187 1.00 97.62 127 ILE A C 1
ATOM 1037 O O . ILE A 1 127 ? 11.095 2.418 -2.086 1.00 97.62 127 ILE A O 1
ATOM 1041 N N . THR A 1 128 ? 13.047 3.087 -1.218 1.00 95.06 128 THR A N 1
ATOM 1042 C CA . THR A 1 128 ? 12.510 3.682 0.014 1.00 95.06 128 THR A CA 1
ATOM 1043 C C . THR A 1 128 ? 13.499 4.714 0.547 1.00 95.06 128 THR A C 1
ATOM 1045 O O . THR A 1 128 ? 14.677 4.660 0.198 1.00 95.06 128 THR A O 1
ATOM 1048 N N . LEU A 1 129 ? 13.045 5.609 1.426 1.00 93.06 129 LEU A N 1
ATOM 1049 C CA . LEU A 1 129 ? 13.925 6.567 2.095 1.00 93.06 129 LEU A CA 1
ATOM 1050 C C . LEU A 1 129 ? 14.988 5.846 2.936 1.00 93.06 129 LEU A C 1
ATOM 1052 O O . LEU A 1 129 ? 14.655 5.079 3.846 1.00 93.06 129 LEU A O 1
ATOM 1056 N N . LYS A 1 130 ? 16.256 6.147 2.662 1.00 89.50 130 LYS A N 1
ATOM 1057 C CA . LYS A 1 130 ? 17.409 5.633 3.400 1.00 89.50 130 LYS A CA 1
ATOM 1058 C C . LYS A 1 130 ? 17.546 6.336 4.746 1.00 89.50 130 LYS A C 1
ATOM 1060 O O . LYS A 1 130 ? 17.438 7.557 4.806 1.00 89.50 130 LYS A O 1
ATOM 1065 N N . GLU A 1 131 ? 17.777 5.572 5.816 1.00 77.88 131 GLU A N 1
ATOM 1066 C CA . GLU A 1 131 ? 18.076 6.099 7.165 1.00 77.88 131 GLU A CA 1
ATOM 1067 C C . GLU A 1 131 ? 17.102 7.184 7.693 1.00 77.88 131 GLU A C 1
ATOM 1069 O O . GLU A 1 131 ? 17.435 7.970 8.580 1.00 77.88 131 GLU A O 1
ATOM 1074 N N . ALA A 1 132 ? 15.864 7.233 7.188 1.00 70.06 132 ALA A N 1
ATOM 1075 C CA . ALA A 1 132 ? 14.879 8.208 7.644 1.00 70.06 132 ALA A CA 1
ATOM 1076 C C . ALA A 1 132 ? 14.504 7.979 9.118 1.00 70.06 132 ALA A C 1
ATOM 1078 O O . ALA A 1 132 ? 14.412 6.836 9.578 1.00 70.06 132 ALA A O 1
ATOM 1079 N N . ALA A 1 133 ? 14.185 9.066 9.834 1.00 61.78 133 ALA A N 1
ATOM 1080 C CA . ALA A 1 133 ? 13.887 9.080 11.274 1.00 61.78 133 ALA A CA 1
ATOM 1081 C C . ALA A 1 133 ? 12.859 8.022 11.733 1.00 61.78 133 ALA A C 1
ATOM 1083 O O . ALA A 1 133 ? 12.902 7.552 12.868 1.00 61.78 133 ALA A O 1
ATOM 1084 N N . ASN A 1 134 ? 11.971 7.593 10.834 1.00 63.09 134 ASN A N 1
ATOM 1085 C CA . ASN A 1 134 ? 10.915 6.622 11.108 1.00 63.09 134 ASN A CA 1
ATOM 1086 C C . ASN A 1 134 ? 11.300 5.168 10.791 1.00 63.09 134 ASN A C 1
ATOM 1088 O O . ASN A 1 134 ? 10.409 4.343 10.587 1.00 63.09 134 ASN A O 1
ATOM 1092 N N . ASN A 1 135 ? 12.593 4.820 10.734 1.00 69.88 135 ASN A N 1
ATOM 1093 C CA . ASN A 1 135 ? 13.042 3.440 10.498 1.00 69.88 135 ASN A CA 1
ATOM 1094 C C . ASN A 1 135 ? 12.491 2.834 9.188 1.00 69.88 135 ASN A C 1
ATOM 1096 O O . ASN A 1 135 ? 12.205 1.639 9.111 1.00 69.88 135 ASN A O 1
ATOM 1100 N N . CYS A 1 136 ? 12.322 3.676 8.167 1.00 75.44 136 CYS A N 1
ATOM 1101 C CA . CYS A 1 136 ? 11.715 3.321 6.880 1.00 75.44 136 CYS A CA 1
ATOM 1102 C C . CYS A 1 136 ? 12.703 2.679 5.896 1.00 75.44 136 CYS A C 1
ATOM 1104 O O . CYS A 1 136 ? 12.379 2.561 4.719 1.00 75.44 136 CYS A O 1
ATOM 1106 N N . ASP A 1 137 ? 13.888 2.288 6.362 1.00 88.44 137 ASP A N 1
ATOM 1107 C CA . ASP A 1 137 ? 14.897 1.616 5.548 1.00 88.44 137 ASP A CA 1
ATOM 1108 C C . ASP A 1 137 ? 14.659 0.099 5.495 1.00 88.44 137 ASP A C 1
ATOM 1110 O O . ASP A 1 137 ? 13.984 -0.471 6.360 1.00 88.44 137 ASP A O 1
ATOM 1114 N N . TRP A 1 138 ? 15.214 -0.559 4.482 1.00 92.88 138 TRP A N 1
ATOM 1115 C CA . TRP A 1 138 ? 15.052 -1.986 4.228 1.00 92.88 138 TRP A CA 1
ATOM 1116 C C . TRP A 1 138 ? 15.635 -2.848 5.350 1.00 92.88 138 TRP A C 1
ATOM 1118 O O . TRP A 1 138 ? 16.748 -2.637 5.827 1.00 92.88 138 TRP A O 1
ATOM 1128 N N . ARG A 1 139 ? 14.878 -3.872 5.757 1.00 92.56 139 ARG A N 1
ATOM 1129 C CA . ARG A 1 139 ? 15.276 -4.856 6.782 1.00 92.56 139 ARG A CA 1
ATOM 1130 C C . ARG A 1 139 ? 15.037 -6.289 6.316 1.00 92.56 139 ARG A C 1
ATOM 1132 O O . ARG A 1 139 ? 14.757 -7.174 7.124 1.00 92.56 139 ARG A O 1
ATOM 1139 N N . LEU A 1 140 ? 15.100 -6.505 5.004 1.00 90.12 140 LEU A N 1
ATOM 1140 C CA . LEU A 1 140 ? 14.934 -7.829 4.420 1.00 90.12 140 LEU A CA 1
ATOM 1141 C C . LEU A 1 140 ? 16.078 -8.759 4.867 1.00 90.12 140 LEU A C 1
ATOM 1143 O O . LEU A 1 140 ? 17.225 -8.318 4.969 1.00 90.12 140 LEU A O 1
ATOM 1147 N N . PRO A 1 141 ? 15.795 -10.048 5.132 1.00 86.69 141 PRO A N 1
ATOM 1148 C CA . PRO A 1 141 ? 16.831 -11.032 5.424 1.00 86.69 141 PRO A CA 1
ATOM 1149 C C . PRO A 1 141 ? 17.884 -11.109 4.313 1.00 86.69 141 PRO A C 1
ATOM 1151 O O . PRO A 1 141 ? 17.533 -11.149 3.137 1.00 86.69 141 PRO A O 1
ATOM 1154 N N . SER A 1 142 ? 19.162 -11.244 4.679 1.00 85.38 142 SER A N 1
ATOM 1155 C CA . SER A 1 142 ? 20.278 -11.312 3.718 1.00 85.38 142 SER A CA 1
ATOM 1156 C C . SER A 1 142 ? 20.128 -12.422 2.677 1.00 85.38 142 SER A C 1
ATOM 1158 O O . SER A 1 142 ? 20.504 -12.233 1.534 1.00 85.38 142 SER A O 1
ATOM 1160 N N . LYS A 1 143 ? 19.495 -13.548 3.027 1.00 87.25 143 LYS A N 1
ATOM 1161 C CA . LYS A 1 143 ? 19.180 -14.640 2.085 1.00 87.25 143 LYS A CA 1
ATOM 1162 C C . LYS A 1 143 ? 18.307 -14.223 0.889 1.00 87.25 143 LYS A C 1
ATOM 1164 O O . LYS A 1 143 ? 18.168 -14.999 -0.045 1.00 87.25 143 LYS A O 1
ATOM 1169 N N . LEU A 1 144 ? 17.658 -13.059 0.956 1.00 87.50 144 LEU A N 1
ATOM 1170 C CA . LEU A 1 144 ? 16.815 -12.523 -0.111 1.00 87.50 144 LEU A CA 1
ATOM 1171 C C . LEU A 1 144 ? 17.560 -11.524 -1.009 1.00 87.50 144 LEU A C 1
ATOM 1173 O O . LEU A 1 144 ? 16.976 -11.083 -1.993 1.00 87.50 144 LEU A O 1
ATOM 1177 N N . SER A 1 145 ? 18.822 -11.178 -0.711 1.00 83.38 145 SER A N 1
ATOM 1178 C CA . SER A 1 145 ? 19.584 -10.174 -1.472 1.00 83.38 145 SER A CA 1
ATOM 1179 C C . SER A 1 145 ? 19.752 -10.533 -2.945 1.00 83.38 145 SER A C 1
ATOM 1181 O O . SER A 1 145 ? 19.749 -9.655 -3.796 1.00 83.38 145 SER A O 1
ATOM 1183 N N . ASP A 1 146 ? 19.855 -11.824 -3.259 1.00 89.25 146 ASP A N 1
ATOM 1184 C CA . ASP A 1 146 ? 20.048 -12.286 -4.639 1.00 89.25 146 ASP A CA 1
ATOM 1185 C C . ASP A 1 146 ? 18.751 -12.198 -5.461 1.00 89.25 146 ASP A C 1
ATOM 1187 O O . ASP A 1 146 ? 18.768 -12.157 -6.694 1.00 89.25 146 ASP A O 1
ATOM 1191 N N . LEU A 1 147 ? 17.609 -12.150 -4.771 1.00 93.81 147 LEU A N 1
ATOM 1192 C CA . LEU A 1 147 ? 16.274 -12.083 -5.358 1.00 93.81 147 LEU A CA 1
ATOM 1193 C C . LEU A 1 147 ? 15.696 -10.663 -5.341 1.00 93.81 147 LEU A C 1
ATOM 1195 O O . LEU A 1 147 ? 14.644 -10.443 -5.939 1.00 93.81 147 LEU A O 1
ATOM 1199 N N . PHE A 1 148 ? 16.351 -9.714 -4.668 1.00 96.75 148 PHE A N 1
ATOM 1200 C CA . PHE A 1 148 ? 15.818 -8.375 -4.453 1.00 96.75 148 PHE A CA 1
ATOM 1201 C C . PHE A 1 148 ? 16.895 -7.292 -4.555 1.00 96.75 148 PHE A C 1
ATOM 1203 O O . PHE A 1 148 ? 17.805 -7.228 -3.729 1.00 96.75 148 PHE A O 1
ATOM 1210 N N . GLU A 1 149 ? 16.760 -6.404 -5.537 1.00 96.75 149 GLU A N 1
ATOM 1211 C CA . GLU A 1 149 ? 17.678 -5.287 -5.753 1.00 96.75 149 GLU A CA 1
ATOM 1212 C C . GLU A 1 149 ? 17.160 -4.010 -5.072 1.00 96.75 149 GLU A C 1
ATOM 1214 O O . GLU A 1 149 ? 16.130 -3.442 -5.445 1.00 96.75 149 GLU A O 1
ATOM 1219 N N . ILE A 1 150 ? 17.890 -3.545 -4.055 1.00 96.44 150 ILE A N 1
ATOM 1220 C CA . ILE A 1 150 ? 17.613 -2.277 -3.372 1.00 96.44 150 ILE A CA 1
ATOM 1221 C C . ILE A 1 150 ? 18.275 -1.134 -4.141 1.00 96.44 150 ILE A C 1
ATOM 1223 O O . ILE A 1 150 ? 19.485 -1.137 -4.360 1.00 96.44 150 ILE A O 1
ATOM 1227 N N . CYS A 1 151 ? 17.490 -0.117 -4.476 1.00 96.81 151 CYS A N 1
ATOM 1228 C CA . CYS A 1 151 ? 17.932 1.094 -5.144 1.00 96.81 151 CYS A CA 1
ATOM 1229 C C . CYS A 1 151 ? 17.520 2.322 -4.322 1.00 96.81 151 CYS A C 1
ATOM 1231 O O . CYS A 1 151 ? 16.363 2.468 -3.934 1.00 96.81 151 CYS A O 1
ATOM 1233 N N . TYR A 1 152 ? 18.463 3.233 -4.085 1.00 97.00 152 TYR A N 1
ATOM 1234 C CA . TYR A 1 152 ? 18.216 4.487 -3.364 1.00 97.00 152 TYR A CA 1
ATOM 1235 C C . TYR A 1 152 ? 18.216 5.712 -4.295 1.00 97.00 152 TYR A C 1
ATOM 1237 O O . TYR A 1 152 ? 18.422 6.833 -3.843 1.00 97.00 152 TYR A O 1
ATOM 1245 N N . GLY A 1 153 ? 17.973 5.513 -5.593 1.00 97.12 153 GLY A N 1
ATOM 1246 C CA . GLY A 1 153 ? 17.999 6.590 -6.582 1.00 97.12 153 GLY A CA 1
ATOM 1247 C C . GLY A 1 153 ? 19.408 7.109 -6.892 1.00 97.12 153 GLY A C 1
ATOM 1248 O O . GLY A 1 153 ? 20.405 6.562 -6.423 1.00 97.12 153 GLY A O 1
ATOM 1249 N N . GLU A 1 154 ? 19.477 8.159 -7.709 1.00 97.56 154 GLU A N 1
ATOM 1250 C CA . GLU A 1 154 ? 20.727 8.762 -8.183 1.00 97.56 154 GLU A CA 1
ATOM 1251 C C . GLU A 1 154 ? 21.513 9.437 -7.054 1.00 97.56 154 GLU A C 1
ATOM 1253 O O . GLU A 1 154 ? 22.735 9.313 -6.991 1.00 97.56 154 GLU A O 1
ATOM 1258 N N . ASP A 1 155 ? 20.818 10.109 -6.132 1.00 95.94 155 ASP A N 1
ATOM 1259 C CA . ASP A 1 155 ? 21.442 10.807 -5.000 1.00 95.94 155 ASP A CA 1
ATOM 1260 C C . ASP A 1 155 ? 21.685 9.903 -3.774 1.00 95.94 155 ASP A C 1
ATOM 1262 O O . ASP A 1 155 ? 22.278 10.335 -2.783 1.00 95.94 155 ASP A O 1
ATOM 1266 N N . GLY A 1 156 ? 21.242 8.643 -3.829 1.00 95.88 156 GLY A N 1
ATOM 1267 C CA . GLY A 1 156 ? 21.413 7.660 -2.761 1.00 95.88 156 GLY A CA 1
ATOM 1268 C C . GLY A 1 156 ? 20.522 7.865 -1.527 1.00 95.88 156 GLY A C 1
ATOM 1269 O O . GLY A 1 156 ? 20.720 7.168 -0.528 1.00 95.88 156 GLY A O 1
ATOM 1270 N N . THR A 1 157 ? 19.552 8.784 -1.566 1.00 94.56 157 THR A N 1
ATOM 1271 C CA . THR A 1 157 ? 18.629 9.066 -0.449 1.00 94.56 157 THR A CA 1
ATOM 1272 C C . THR A 1 157 ? 17.356 8.222 -0.487 1.00 94.56 157 THR A C 1
ATOM 1274 O O . THR A 1 157 ? 16.703 8.032 0.540 1.00 94.56 157 THR A O 1
ATOM 1277 N N . GLY A 1 158 ? 16.971 7.737 -1.669 1.00 94.25 158 GLY A N 1
ATOM 1278 C CA . GLY A 1 158 ? 15.695 7.071 -1.918 1.00 94.25 158 GLY A CA 1
ATOM 1279 C C . GLY A 1 158 ? 14.482 8.004 -1.862 1.00 94.25 158 GLY A C 1
ATOM 1280 O O . GLY A 1 158 ? 13.349 7.534 -1.754 1.00 94.25 158 GLY A O 1
ATOM 1281 N N . ASN A 1 159 ? 14.696 9.324 -1.914 1.00 91.88 159 ASN A N 1
ATOM 1282 C CA . ASN A 1 159 ? 13.626 10.312 -1.915 1.00 91.88 159 ASN A CA 1
ATOM 1283 C C . ASN A 1 159 ? 12.905 10.347 -3.268 1.00 91.88 159 ASN A C 1
ATOM 1285 O O . ASN A 1 159 ? 13.461 10.813 -4.261 1.00 91.88 159 ASN A O 1
ATOM 1289 N N . LEU A 1 160 ? 11.646 9.911 -3.288 1.00 91.81 160 LEU A N 1
ATOM 1290 C CA . LEU A 1 160 ? 10.803 9.893 -4.487 1.00 91.81 160 LEU A CA 1
ATOM 1291 C C . LEU A 1 160 ? 10.202 11.256 -4.857 1.00 91.81 160 LEU A C 1
ATOM 1293 O O . LEU A 1 160 ? 9.482 11.341 -5.843 1.00 91.81 160 LEU A O 1
ATOM 1297 N N . TYR A 1 161 ? 10.503 12.324 -4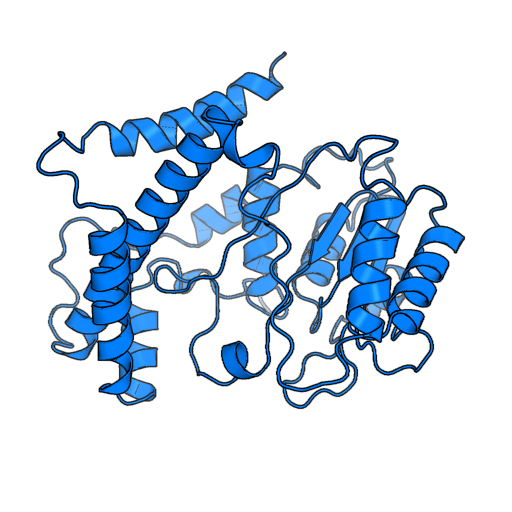.116 1.00 88.81 161 TYR A N 1
ATOM 1298 C CA . TYR A 1 161 ? 10.254 13.690 -4.590 1.00 88.81 161 TYR A CA 1
ATOM 1299 C C . TYR A 1 161 ? 11.338 14.188 -5.557 1.00 88.81 161 TYR A C 1
ATOM 1301 O O . TYR A 1 161 ? 11.138 15.194 -6.228 1.00 88.81 161 TYR A O 1
ATOM 1309 N N . SER A 1 162 ? 12.473 13.488 -5.657 1.00 91.75 162 SER A N 1
ATOM 1310 C CA . SER A 1 162 ? 13.530 13.783 -6.626 1.00 91.75 162 SER A CA 1
ATOM 1311 C C . SER A 1 162 ? 13.250 13.065 -7.949 1.00 91.75 162 SER A C 1
ATOM 1313 O O . SER A 1 162 ? 13.246 11.831 -8.005 1.00 91.75 162 SER A O 1
ATOM 1315 N N . VAL A 1 163 ? 13.046 13.829 -9.030 1.00 93.12 163 VAL A N 1
ATOM 1316 C CA . VAL A 1 163 ? 12.834 13.282 -10.387 1.00 93.12 163 VAL A CA 1
ATOM 1317 C C . VAL A 1 163 ? 14.035 12.437 -10.828 1.00 93.12 163 VAL A C 1
ATOM 1319 O O . VAL A 1 163 ? 13.857 11.356 -11.389 1.00 93.12 163 VAL A O 1
ATOM 1322 N N . ALA A 1 164 ? 15.250 12.865 -10.474 1.00 95.19 164 ALA A N 1
ATOM 1323 C CA . ALA A 1 164 ? 16.487 12.112 -10.674 1.00 95.19 164 ALA A CA 1
ATOM 1324 C C . ALA A 1 164 ? 16.425 10.705 -10.045 1.00 95.19 164 ALA A C 1
ATOM 1326 O O . ALA A 1 164 ? 16.715 9.704 -10.701 1.00 95.19 164 ALA A O 1
ATOM 1327 N N . ASN A 1 165 ? 15.940 10.591 -8.804 1.00 96.62 165 ASN A N 1
ATOM 1328 C CA . ASN A 1 165 ? 15.781 9.294 -8.140 1.00 96.62 165 ASN A CA 1
ATOM 1329 C C . ASN A 1 165 ? 14.714 8.416 -8.797 1.00 96.62 165 ASN A C 1
ATOM 1331 O O . ASN A 1 165 ? 14.923 7.208 -8.933 1.00 96.62 165 ASN A O 1
ATOM 1335 N N . ILE A 1 166 ? 13.596 9.010 -9.227 1.00 95.69 166 ILE A N 1
ATOM 1336 C CA . ILE A 1 166 ? 12.538 8.299 -9.958 1.00 95.69 166 ILE A CA 1
ATOM 1337 C C . ILE A 1 166 ? 13.096 7.719 -11.266 1.00 95.69 166 ILE A C 1
ATOM 1339 O O . ILE A 1 166 ? 12.895 6.537 -11.559 1.00 95.69 166 ILE A O 1
ATOM 1343 N N . HIS A 1 167 ? 13.813 8.532 -12.048 1.00 96.00 167 HIS A N 1
ATOM 1344 C CA . HIS A 1 167 ? 14.391 8.121 -13.332 1.00 96.00 167 HIS A CA 1
ATOM 1345 C C . HIS A 1 167 ? 15.470 7.061 -13.149 1.00 96.00 167 HIS A C 1
ATOM 1347 O O . HIS A 1 167 ? 15.462 6.059 -13.862 1.00 96.00 167 HIS A O 1
ATOM 1353 N N . HIS A 1 168 ? 16.336 7.221 -12.151 1.00 98.31 168 HIS A N 1
ATOM 1354 C CA . HIS A 1 168 ? 17.358 6.232 -11.840 1.00 98.31 168 HIS A CA 1
ATOM 1355 C C . HIS A 1 168 ? 16.746 4.875 -11.466 1.00 98.31 168 HIS A C 1
ATOM 1357 O O . HIS A 1 168 ? 17.144 3.849 -12.015 1.00 98.31 168 HIS A O 1
ATOM 1363 N N . PHE A 1 169 ? 15.725 4.854 -10.600 1.00 98.25 169 PHE A N 1
ATOM 1364 C CA . PHE A 1 169 ? 15.028 3.613 -10.251 1.00 98.25 169 PHE A CA 1
ATOM 1365 C C . PHE A 1 169 ? 14.355 2.966 -11.469 1.00 98.25 169 PHE A C 1
ATOM 1367 O O . PHE A 1 169 ? 14.492 1.761 -11.688 1.00 98.25 169 PHE A O 1
ATOM 1374 N N . ARG A 1 170 ? 13.681 3.766 -12.309 1.0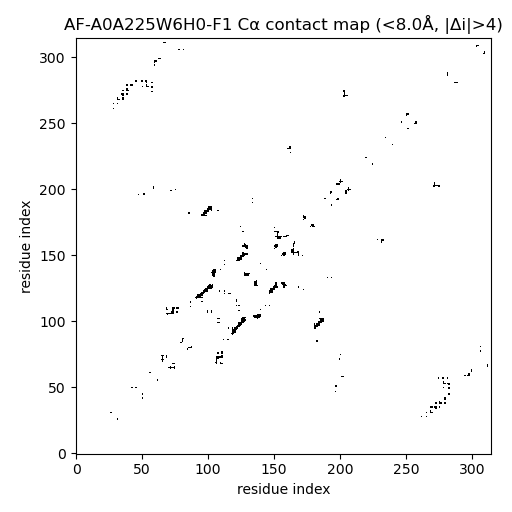0 96.19 170 ARG A N 1
ATOM 1375 C CA . ARG A 1 170 ? 13.107 3.309 -13.586 1.00 96.19 170 ARG A CA 1
ATOM 1376 C C . ARG A 1 170 ? 14.165 2.633 -14.456 1.00 96.19 170 ARG A C 1
ATOM 1378 O O . ARG A 1 170 ? 13.892 1.576 -15.022 1.00 96.19 170 ARG A O 1
ATOM 1385 N N . ASP A 1 171 ? 15.341 3.236 -14.586 1.00 97.81 171 ASP A N 1
ATOM 1386 C CA . ASP A 1 171 ? 16.399 2.747 -15.471 1.00 97.81 171 ASP A CA 1
ATOM 1387 C C . ASP A 1 171 ? 17.054 1.471 -14.929 1.00 97.81 171 ASP A C 1
ATOM 1389 O O . ASP A 1 171 ? 17.309 0.547 -15.705 1.00 97.81 171 ASP A O 1
ATOM 1393 N N . VAL A 1 172 ? 17.226 1.359 -13.607 1.00 98.06 172 VAL A N 1
ATOM 1394 C CA . VAL A 1 172 ? 17.646 0.116 -12.934 1.00 98.06 172 VAL A CA 1
ATOM 1395 C C . VAL A 1 172 ? 16.665 -1.021 -13.231 1.00 98.06 172 VAL A C 1
ATOM 1397 O O . VAL A 1 172 ? 17.074 -2.073 -13.725 1.00 98.06 172 VAL A O 1
ATOM 1400 N N . VAL A 1 173 ? 15.363 -0.794 -13.030 1.00 97.56 173 VAL A N 1
ATOM 1401 C CA . VAL A 1 173 ? 14.324 -1.795 -13.322 1.00 97.56 173 VAL A CA 1
ATOM 1402 C C . VAL A 1 173 ? 14.342 -2.178 -14.806 1.00 97.56 173 VAL A C 1
ATOM 1404 O O . VAL A 1 173 ? 14.368 -3.362 -15.154 1.00 97.56 173 VAL A O 1
ATOM 1407 N N . ARG A 1 174 ? 14.376 -1.184 -15.704 1.00 96.12 174 ARG A N 1
ATOM 1408 C CA . ARG A 1 174 ? 14.318 -1.401 -17.158 1.00 96.12 174 ARG A CA 1
ATOM 1409 C C . ARG A 1 174 ? 15.564 -2.047 -17.742 1.00 96.12 174 ARG A C 1
ATOM 1411 O O . ARG A 1 174 ? 15.465 -2.692 -18.784 1.00 96.12 174 ARG A O 1
ATOM 1418 N N . LYS A 1 175 ? 16.712 -1.938 -17.073 1.00 97.31 175 LYS A N 1
ATOM 1419 C CA . LYS A 1 175 ? 17.935 -2.647 -17.464 1.00 97.31 175 LYS A CA 1
ATOM 1420 C C . LYS A 1 175 ? 17.733 -4.164 -17.472 1.00 97.31 175 LYS A C 1
ATOM 1422 O O . LYS A 1 175 ? 18.294 -4.837 -18.333 1.00 97.31 175 LYS A O 1
ATOM 1427 N N . ARG A 1 176 ? 16.935 -4.697 -16.540 1.00 95.62 176 ARG A N 1
ATOM 1428 C CA . ARG A 1 176 ? 16.599 -6.129 -16.472 1.00 95.62 176 ARG A CA 1
ATOM 1429 C C . ARG A 1 176 ? 15.257 -6.454 -17.125 1.00 95.62 176 ARG A C 1
ATOM 1431 O O . ARG A 1 176 ? 15.145 -7.485 -17.781 1.00 95.62 176 ARG A O 1
ATOM 1438 N N . TYR A 1 177 ? 14.271 -5.571 -16.982 1.00 94.69 177 TYR A N 1
ATOM 1439 C CA . TYR A 1 177 ? 12.919 -5.744 -17.512 1.00 94.69 177 TYR A CA 1
ATOM 1440 C C . TYR A 1 177 ? 12.520 -4.545 -18.388 1.00 94.69 177 TYR A C 1
ATOM 1442 O O . TYR A 1 177 ? 11.856 -3.625 -17.906 1.00 94.69 177 TYR A O 1
ATOM 1450 N N . PRO A 1 178 ? 12.891 -4.524 -19.687 1.00 93.06 178 PRO A N 1
ATOM 1451 C CA . PRO A 1 178 ? 12.691 -3.362 -20.564 1.00 93.06 178 PRO A CA 1
ATOM 1452 C C . PRO A 1 178 ? 11.241 -2.870 -20.669 1.00 93.06 178 PRO A C 1
ATOM 1454 O O . PRO A 1 178 ? 11.004 -1.679 -20.865 1.00 93.06 178 PRO A O 1
ATOM 1457 N N . ASN A 1 179 ? 10.274 -3.776 -20.493 1.00 89.19 179 ASN A N 1
ATOM 1458 C CA . ASN A 1 179 ? 8.840 -3.479 -20.541 1.00 89.19 179 ASN A CA 1
ATOM 1459 C C . ASN A 1 179 ? 8.230 -3.146 -19.164 1.00 89.19 179 ASN A C 1
ATOM 1461 O O . ASN A 1 179 ? 7.028 -2.911 -19.076 1.00 89.19 179 ASN A O 1
ATOM 1465 N N . GLY A 1 180 ? 9.043 -3.092 -18.106 1.00 92.19 180 GLY A N 1
ATOM 1466 C CA . GLY A 1 180 ? 8.585 -3.004 -16.720 1.00 92.19 180 GLY A CA 1
ATOM 1467 C C . GLY A 1 180 ? 8.370 -4.375 -16.075 1.00 92.19 180 GLY A C 1
ATOM 1468 O O . GLY A 1 180 ? 8.618 -5.408 -16.692 1.00 92.19 180 GLY A O 1
ATOM 1469 N N . VAL A 1 181 ? 7.944 -4.349 -14.813 1.00 94.94 181 VAL A N 1
ATOM 1470 C CA . VAL A 1 181 ? 7.696 -5.532 -13.973 1.00 94.94 181 VAL A CA 1
ATOM 1471 C C . VAL A 1 181 ? 6.234 -5.982 -14.030 1.00 94.94 181 VAL A C 1
ATOM 1473 O O . VAL A 1 181 ? 5.363 -5.207 -14.428 1.00 94.94 181 VAL A O 1
ATOM 1476 N N . ASP A 1 182 ? 5.957 -7.206 -13.577 1.00 94.00 182 ASP A N 1
ATOM 1477 C CA . ASP A 1 182 ? 4.608 -7.793 -13.575 1.00 94.00 182 ASP A CA 1
ATOM 1478 C C . ASP A 1 182 ? 3.689 -7.160 -12.519 1.00 94.00 182 ASP A C 1
ATOM 1480 O O . ASP A 1 182 ? 2.488 -6.996 -12.746 1.00 94.00 182 ASP A O 1
ATOM 1484 N N . LEU A 1 183 ? 4.251 -6.777 -11.367 1.00 96.00 183 LEU A N 1
ATOM 1485 C CA . LEU A 1 183 ? 3.516 -6.157 -10.265 1.00 96.00 183 LEU A CA 1
ATOM 1486 C C . LEU A 1 183 ? 4.274 -4.961 -9.682 1.00 96.00 183 LEU A C 1
ATOM 1488 O O . LEU A 1 183 ? 5.444 -5.057 -9.327 1.00 96.00 183 LEU A O 1
ATOM 1492 N N . VAL A 1 184 ? 3.584 -3.836 -9.504 1.00 97.00 184 VAL A N 1
ATOM 1493 C CA . VAL A 1 184 ? 4.090 -2.709 -8.711 1.00 97.00 184 VAL A CA 1
ATOM 1494 C C . VAL A 1 184 ? 3.227 -2.576 -7.467 1.00 97.00 184 VAL A C 1
ATOM 1496 O O . VAL A 1 184 ? 2.001 -2.512 -7.565 1.00 97.00 184 VAL A O 1
ATOM 1499 N N . VAL A 1 185 ? 3.866 -2.518 -6.304 1.00 97.75 185 VAL A N 1
ATOM 1500 C CA . VAL A 1 185 ? 3.219 -2.245 -5.020 1.00 97.75 185 VAL A CA 1
ATOM 1501 C C . VAL A 1 185 ? 3.794 -0.965 -4.424 1.00 97.75 185 VAL A C 1
ATOM 1503 O O . VAL A 1 185 ? 4.967 -0.651 -4.622 1.00 97.75 185 VAL A O 1
ATOM 1506 N N . ALA A 1 186 ? 2.957 -0.202 -3.719 1.00 96.00 186 ALA A N 1
ATOM 1507 C CA . ALA A 1 186 ? 3.391 1.007 -3.033 1.00 96.00 186 ALA A CA 1
ATOM 1508 C C . ALA A 1 186 ? 2.622 1.213 -1.719 1.00 96.00 186 ALA A C 1
ATOM 1510 O O . ALA A 1 186 ? 1.395 1.297 -1.736 1.00 96.00 186 ALA A O 1
ATOM 1511 N N . ASP A 1 187 ? 3.341 1.315 -0.594 1.00 90.56 187 ASP A N 1
ATOM 1512 C CA . ASP A 1 187 ? 2.781 1.548 0.758 1.00 90.56 187 ASP A CA 1
ATOM 1513 C C . ASP A 1 187 ? 3.332 2.852 1.373 1.00 90.56 187 ASP A C 1
ATOM 1515 O O . ASP A 1 187 ? 3.807 2.916 2.513 1.00 90.56 187 ASP A O 1
ATOM 1519 N N . GLY A 1 188 ? 3.328 3.918 0.567 1.00 86.19 188 GLY A N 1
ATOM 1520 C CA . GLY A 1 188 ? 3.809 5.239 0.967 1.00 86.19 188 GLY A CA 1
ATOM 1521 C C . GLY A 1 188 ? 2.934 5.887 2.041 1.00 86.19 188 GLY A C 1
ATOM 1522 O O . GLY A 1 188 ? 1.709 5.863 1.966 1.00 86.19 188 GLY A O 1
ATOM 1523 N N . GLY A 1 189 ? 3.563 6.515 3.036 1.00 76.75 189 GLY A N 1
ATOM 1524 C CA . GLY A 1 189 ? 2.868 7.305 4.051 1.00 76.75 189 GLY A CA 1
ATOM 1525 C C . GLY A 1 189 ? 3.707 8.498 4.493 1.00 76.75 189 GLY A C 1
ATOM 1526 O O . GLY A 1 189 ? 4.922 8.379 4.641 1.00 76.75 189 GLY A O 1
ATOM 1527 N N . LEU A 1 190 ? 3.053 9.641 4.703 1.00 66.06 190 LEU A N 1
ATOM 1528 C CA . LEU A 1 190 ? 3.695 10.869 5.177 1.00 66.06 190 LEU A CA 1
ATOM 1529 C C . LEU A 1 190 ? 4.124 10.734 6.646 1.00 66.06 190 LEU A C 1
ATOM 1531 O O . LEU A 1 190 ? 3.453 10.067 7.438 1.00 66.06 190 LEU A O 1
ATOM 1535 N N . LEU A 1 191 ? 5.235 11.379 7.016 1.00 58.22 191 LEU A N 1
ATOM 1536 C CA . LEU A 1 191 ? 5.817 11.294 8.362 1.00 58.22 191 LEU A CA 1
ATOM 1537 C C . LEU A 1 191 ? 4.838 11.763 9.450 1.00 58.22 191 LEU A C 1
ATOM 1539 O O . LEU A 1 191 ? 4.731 11.091 10.471 1.00 58.22 191 LEU A O 1
ATOM 1543 N N . ASP A 1 192 ? 4.065 12.823 9.201 1.00 52.59 192 ASP A N 1
ATOM 1544 C CA . ASP A 1 192 ? 3.070 13.351 10.151 1.00 52.59 192 ASP A CA 1
ATOM 1545 C C . ASP A 1 192 ? 1.878 12.411 10.348 1.00 52.59 192 ASP A C 1
ATOM 1547 O O . ASP A 1 192 ? 1.314 12.306 11.436 1.00 52.59 192 ASP A O 1
ATOM 1551 N N . ALA A 1 193 ? 1.533 11.646 9.310 1.00 50.44 193 ALA A N 1
ATOM 1552 C CA . ALA A 1 193 ? 0.535 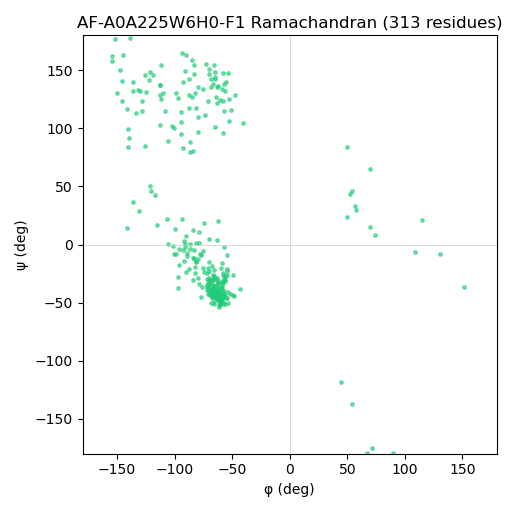10.592 9.421 1.00 50.44 193 ALA A CA 1
ATOM 1553 C C . ALA A 1 193 ? 1.080 9.388 10.221 1.00 50.44 193 ALA A C 1
ATOM 1555 O O . ALA A 1 193 ? 0.311 8.696 10.889 1.00 50.44 193 ALA A O 1
ATOM 1556 N N . ARG A 1 194 ? 2.402 9.150 10.175 1.00 49.81 194 ARG A N 1
ATOM 1557 C CA . ARG A 1 194 ? 3.105 8.046 10.858 1.00 49.81 194 ARG A CA 1
ATOM 1558 C C . ARG A 1 194 ? 3.539 8.373 12.299 1.00 49.81 194 ARG A C 1
ATOM 1560 O O . ARG A 1 194 ? 3.783 7.438 13.058 1.00 49.81 194 ARG A O 1
ATOM 1567 N N . SER A 1 195 ? 3.664 9.651 12.671 1.00 44.47 195 SER A N 1
ATOM 1568 C CA . SER A 1 195 ? 4.114 10.112 13.999 1.00 44.47 195 SER A CA 1
ATOM 1569 C C . SER A 1 195 ? 2.995 10.130 15.044 1.00 44.47 195 SER A C 1
ATOM 1571 O O . SER A 1 195 ? 3.255 9.971 16.238 1.00 44.47 195 SER A O 1
ATOM 1573 N N . GLN A 1 196 ? 1.738 10.234 14.608 1.00 46.03 196 GLN A N 1
ATOM 1574 C CA . GLN A 1 196 ? 0.605 9.862 15.444 1.00 46.03 196 GLN A CA 1
ATOM 1575 C C . GLN A 1 196 ? 0.642 8.342 15.625 1.00 46.03 196 GLN A C 1
ATOM 1577 O O . GLN A 1 196 ? 0.840 7.602 14.663 1.00 46.03 196 GLN A O 1
ATOM 1582 N N . SER A 1 197 ? 0.430 7.846 16.843 1.00 42.50 197 SER A N 1
ATOM 1583 C CA . SER A 1 197 ? 0.477 6.424 17.235 1.00 42.50 197 SER A CA 1
ATOM 1584 C C . SER A 1 197 ? -0.567 5.512 16.543 1.00 42.50 197 SER A C 1
ATOM 1586 O O . SER A 1 197 ? -0.891 4.417 17.007 1.00 42.50 197 SER A O 1
ATOM 1588 N N . ASN A 1 198 ? -1.108 5.946 15.409 1.00 42.91 198 ASN A N 1
ATOM 1589 C CA . ASN A 1 198 ? -2.384 5.561 14.841 1.00 42.91 198 ASN A CA 1
ATOM 1590 C C . ASN A 1 198 ? -2.247 4.866 13.487 1.00 42.91 198 ASN A C 1
ATOM 1592 O O . ASN A 1 198 ? -3.057 5.134 12.613 1.00 42.91 198 ASN A O 1
ATOM 1596 N N . GLN A 1 199 ? -1.295 3.949 13.263 1.00 46.94 199 GLN A N 1
ATOM 1597 C CA . GLN A 1 199 ? -1.260 3.251 11.963 1.00 46.94 199 GLN A CA 1
ATOM 1598 C C . GLN A 1 199 ? -1.078 1.729 12.048 1.00 46.94 199 GLN A C 1
ATOM 1600 O O . GLN A 1 199 ? -0.099 1.194 12.565 1.00 46.94 199 GLN A O 1
ATOM 1605 N N . THR A 1 200 ? -2.131 1.005 11.651 1.00 40.56 200 THR A N 1
ATOM 1606 C CA . THR A 1 200 ? -2.231 0.318 10.341 1.00 40.56 200 THR A CA 1
ATOM 1607 C C . THR A 1 200 ? -3.640 0.519 9.814 1.00 40.56 200 THR A C 1
ATOM 1609 O O . THR A 1 200 ? -4.469 1.066 10.538 1.00 40.56 200 THR A O 1
ATOM 1612 N N . SER A 1 201 ? -3.902 0.012 8.611 1.00 50.78 201 SER A N 1
ATOM 1613 C CA . SER A 1 201 ? -5.205 -0.345 8.074 1.00 50.78 201 SER A CA 1
ATOM 1614 C C . SER A 1 201 ? -5.979 -1.001 9.194 1.00 50.78 201 SER A C 1
ATOM 1616 O O . SER A 1 201 ? -5.623 -2.064 9.708 1.00 50.78 201 SER A O 1
ATOM 1618 N N . ARG A 1 202 ? -6.896 -0.205 9.709 1.00 71.00 202 ARG A N 1
ATOM 1619 C CA . ARG A 1 202 ? -7.733 -0.466 10.860 1.00 71.00 202 ARG A CA 1
ATOM 1620 C C . ARG A 1 202 ? -9.036 0.250 10.560 1.00 71.00 202 ARG A C 1
ATOM 1622 O O . ARG A 1 202 ? -8.985 1.301 9.916 1.00 71.00 202 ARG A O 1
ATOM 1629 N N . PRO A 1 203 ? -10.167 -0.249 11.058 1.00 68.12 203 PRO A N 1
ATOM 1630 C CA . PRO A 1 203 ? -11.477 0.234 10.634 1.00 68.12 203 PRO A CA 1
ATOM 1631 C C . PRO A 1 203 ? -11.700 1.758 10.763 1.00 68.12 203 PRO A C 1
ATOM 1633 O O . PRO A 1 203 ? -12.464 2.321 9.994 1.00 68.12 203 PRO A O 1
ATOM 1636 N N . ALA A 1 204 ? -11.004 2.448 11.681 1.00 81.06 204 ALA A N 1
ATOM 1637 C CA . ALA A 1 204 ? -11.107 3.903 11.891 1.00 81.06 204 ALA A CA 1
ATOM 1638 C C . ALA A 1 204 ? -10.086 4.761 11.100 1.00 81.06 204 ALA A C 1
ATOM 1640 O O . ALA A 1 204 ? -10.110 5.992 11.172 1.00 81.06 204 ALA A O 1
ATOM 1641 N N . SER A 1 205 ? -9.148 4.133 10.384 1.00 85.38 205 SER A N 1
ATOM 1642 C CA . SER A 1 205 ? -8.131 4.817 9.571 1.00 85.38 205 SER A CA 1
ATOM 1643 C C . SER A 1 205 ? -8.679 5.205 8.197 1.00 85.38 205 SER A C 1
ATOM 1645 O O . SER A 1 205 ? -9.566 4.545 7.666 1.00 85.38 205 SER A O 1
ATOM 1647 N N . SER A 1 206 ? -8.091 6.237 7.584 1.00 88.12 206 SER A N 1
ATOM 1648 C CA . SER A 1 206 ? -8.373 6.627 6.195 1.00 88.12 206 SER A CA 1
ATOM 1649 C C . SER A 1 206 ? -7.591 5.827 5.139 1.00 88.12 206 SER A C 1
ATOM 1651 O O . SER A 1 206 ? -7.821 6.051 3.946 1.00 88.12 206 SER A O 1
ATOM 1653 N N . GLU A 1 207 ? -6.681 4.936 5.558 1.00 88.00 207 GLU A N 1
ATOM 1654 C CA . GLU A 1 207 ? -5.858 4.104 4.667 1.00 88.00 207 GLU A CA 1
ATOM 1655 C C . GLU A 1 207 ? -6.719 3.228 3.749 1.00 88.00 207 GLU A C 1
ATOM 1657 O O . GLU A 1 207 ? -7.661 2.574 4.193 1.00 88.00 207 GLU A O 1
ATOM 1662 N N . ARG A 1 208 ? -6.369 3.211 2.461 1.00 89.94 208 ARG A N 1
ATOM 1663 C CA . ARG A 1 208 ? -7.031 2.422 1.420 1.00 89.94 208 ARG A CA 1
ATOM 1664 C C . ARG A 1 208 ? -6.054 2.132 0.286 1.00 89.94 208 ARG A C 1
ATOM 1666 O O . ARG A 1 208 ? -5.104 2.886 0.092 1.00 89.94 208 ARG A O 1
ATOM 1673 N N . TYR A 1 209 ? -6.336 1.086 -0.483 1.00 92.44 209 TYR A N 1
ATOM 1674 C CA . TYR A 1 209 ? -5.544 0.706 -1.651 1.00 92.44 209 TYR A CA 1
ATOM 1675 C C . TYR A 1 209 ? -6.352 0.904 -2.929 1.00 92.44 209 TYR A C 1
ATOM 1677 O O . TYR A 1 209 ? -7.530 0.556 -2.989 1.00 92.44 209 TYR A O 1
ATOM 1685 N N . ILE A 1 210 ? -5.705 1.453 -3.955 1.00 93.75 210 ILE A N 1
ATOM 1686 C CA . ILE A 1 210 ? -6.228 1.477 -5.321 1.00 93.75 210 ILE A CA 1
ATOM 1687 C C . ILE A 1 210 ? -5.587 0.311 -6.059 1.00 93.75 210 ILE A C 1
ATOM 1689 O O . ILE A 1 210 ? -4.363 0.198 -6.095 1.00 93.75 210 ILE A O 1
ATOM 1693 N N . ILE A 1 211 ? -6.415 -0.543 -6.655 1.00 94.56 211 ILE A N 1
ATOM 1694 C CA . ILE A 1 211 ? -5.959 -1.707 -7.409 1.00 94.56 211 ILE A CA 1
ATOM 1695 C C . ILE A 1 211 ? -6.194 -1.451 -8.892 1.00 94.56 211 ILE A C 1
ATOM 1697 O O . ILE A 1 211 ? -7.334 -1.337 -9.338 1.00 94.56 211 ILE A O 1
ATOM 1701 N N . ALA A 1 212 ? -5.108 -1.361 -9.655 1.00 92.56 212 ALA A N 1
ATOM 1702 C CA . ALA A 1 212 ? -5.141 -1.190 -11.101 1.00 92.56 212 ALA A CA 1
ATOM 1703 C C . ALA A 1 212 ? -4.652 -2.472 -11.786 1.00 92.56 212 ALA A C 1
ATOM 1705 O O . ALA A 1 212 ? -3.601 -3.005 -11.436 1.00 92.56 212 ALA A O 1
ATOM 1706 N N . ARG A 1 213 ? -5.411 -2.975 -12.767 1.00 89.62 213 ARG A N 1
ATOM 1707 C CA . ARG A 1 213 ? -5.070 -4.181 -13.541 1.00 89.62 213 ARG A CA 1
ATOM 1708 C C . ARG A 1 213 ? -5.077 -3.873 -15.033 1.00 89.62 213 ARG A C 1
ATOM 1710 O O . ARG A 1 213 ? -5.898 -3.088 -15.501 1.00 89.62 213 ARG A O 1
ATOM 1717 N N . GLY A 1 214 ? -4.185 -4.532 -15.771 1.00 86.94 214 GLY A N 1
ATOM 1718 C CA . GLY A 1 214 ? -4.103 -4.407 -17.225 1.00 86.94 214 GLY A CA 1
ATOM 1719 C C . GLY A 1 214 ? -3.600 -3.036 -17.664 1.00 86.94 214 GLY A C 1
ATOM 1720 O O . GLY A 1 214 ? -4.341 -2.284 -18.300 1.00 86.94 214 GLY A O 1
ATOM 1721 N N . LEU A 1 215 ? -2.345 -2.715 -17.321 1.00 85.00 215 LEU A N 1
ATOM 1722 C CA . LEU A 1 215 ? -1.677 -1.510 -17.811 1.00 85.00 215 LEU A CA 1
ATOM 1723 C C . LEU A 1 215 ? -1.795 -1.455 -19.341 1.00 85.00 215 LEU A C 1
ATOM 1725 O O . LEU A 1 215 ? -1.304 -2.333 -20.051 1.00 85.00 215 LEU A O 1
ATOM 1729 N N . ARG A 1 216 ? -2.493 -0.437 -19.850 1.00 81.88 216 ARG A N 1
ATOM 1730 C CA . ARG A 1 216 ? -2.759 -0.296 -21.282 1.00 81.88 216 ARG A CA 1
ATOM 1731 C C . ARG A 1 216 ? -1.555 0.348 -21.957 1.00 81.88 216 ARG A C 1
ATOM 1733 O O . ARG A 1 216 ? -1.089 1.405 -21.532 1.00 81.88 216 ARG A O 1
ATOM 1740 N N . VAL A 1 217 ? -1.086 -0.260 -23.043 1.00 65.88 217 VAL A N 1
ATOM 1741 C CA . VAL A 1 217 ? -0.037 0.314 -23.894 1.00 65.88 217 VAL A CA 1
ATOM 1742 C C . VAL A 1 217 ? -0.508 1.694 -24.383 1.00 65.88 217 VAL A C 1
ATOM 1744 O O . VAL A 1 217 ? -1.516 1.787 -25.078 1.00 65.88 217 VAL A O 1
ATOM 1747 N N . GLY A 1 218 ? 0.186 2.765 -23.974 1.00 63.81 218 GLY A N 1
ATOM 1748 C CA . GLY A 1 218 ? -0.095 4.154 -24.381 1.00 63.81 218 GLY A CA 1
ATOM 1749 C C . GLY A 1 218 ? -0.704 5.091 -23.321 1.00 63.81 218 GLY A C 1
ATOM 1750 O O . GLY A 1 218 ? -0.810 6.288 -23.585 1.00 63.81 218 GLY A O 1
ATOM 1751 N N . HIS A 1 219 ? -1.070 4.602 -22.128 1.00 57.44 219 HIS A N 1
ATOM 1752 C CA . HIS A 1 219 ? -1.669 5.418 -21.056 1.00 57.44 219 HIS A CA 1
ATOM 1753 C C . HIS A 1 219 ? -1.112 4.991 -19.683 1.00 57.44 219 HIS A C 1
ATOM 1755 O O . HIS A 1 219 ? -1.563 3.982 -19.145 1.00 57.44 219 HIS A O 1
ATOM 1761 N N . PRO A 1 220 ? -0.123 5.694 -19.108 1.00 58.97 220 PRO A N 1
ATOM 1762 C CA . PRO A 1 220 ? -0.065 7.149 -18.998 1.00 58.97 220 PRO A CA 1
ATOM 1763 C C . PRO A 1 220 ? 0.578 7.777 -20.230 1.00 58.97 220 PRO A C 1
ATOM 1765 O O . PRO A 1 220 ? 1.654 7.365 -20.654 1.00 58.97 220 PRO A O 1
ATOM 1768 N N . THR A 1 221 ? -0.085 8.765 -20.835 1.00 66.06 221 THR A N 1
ATOM 1769 C CA . THR A 1 221 ? 0.560 9.542 -21.897 1.00 66.06 221 THR A CA 1
ATOM 1770 C C . THR A 1 221 ? 1.835 10.136 -21.305 1.00 66.06 221 THR A C 1
ATOM 1772 O O . THR A 1 221 ? 1.798 10.596 -20.164 1.00 66.06 221 THR A O 1
ATOM 1775 N N . SER A 1 222 ? 2.951 10.127 -22.040 1.00 73.00 222 SER A N 1
ATOM 1776 C CA . SER A 1 222 ? 4.192 10.807 -21.622 1.00 73.00 222 SER A CA 1
ATOM 1777 C C . SER A 1 222 ? 3.888 12.192 -21.052 1.00 73.00 222 SER A C 1
ATOM 1779 O O . SER A 1 222 ? 4.354 12.532 -19.982 1.00 73.00 222 SER A O 1
ATOM 1781 N N . LYS A 1 223 ? 2.914 12.881 -21.654 1.00 75.88 223 LYS A N 1
ATOM 1782 C CA . LYS A 1 223 ? 2.328 14.132 -21.175 1.00 75.88 223 LYS A CA 1
ATOM 1783 C C . LYS A 1 223 ? 1.897 14.148 -19.698 1.00 75.88 223 LYS A C 1
ATOM 1785 O O . LYS A 1 223 ? 2.111 15.157 -19.043 1.00 75.88 223 LYS A O 1
ATOM 1790 N N . LEU A 1 224 ? 1.240 13.109 -19.172 1.00 78.50 224 LEU A N 1
ATOM 1791 C CA . LEU A 1 224 ? 0.865 13.060 -17.751 1.00 78.50 224 LEU A CA 1
ATOM 1792 C C . LEU A 1 224 ? 2.108 12.951 -16.869 1.00 78.50 224 LEU A C 1
ATOM 1794 O O . LEU A 1 224 ? 2.202 13.666 -15.877 1.00 78.50 224 LEU A O 1
ATOM 1798 N N . VAL A 1 225 ? 3.046 12.081 -17.246 1.00 82.06 225 VAL A N 1
ATOM 1799 C CA . VAL A 1 225 ? 4.320 11.918 -16.533 1.00 82.06 225 VAL A CA 1
ATOM 1800 C C . VAL A 1 225 ? 5.091 13.236 -16.554 1.00 82.06 225 VAL A C 1
ATOM 1802 O O . VAL A 1 225 ? 5.423 13.744 -15.493 1.00 82.06 225 VAL A O 1
ATOM 1805 N N . ASP A 1 226 ? 5.226 13.862 -17.724 1.00 82.62 226 ASP A N 1
ATOM 1806 C CA . ASP A 1 226 ? 5.869 15.164 -17.897 1.00 82.62 226 ASP A CA 1
ATOM 1807 C C . ASP A 1 226 ? 5.197 16.238 -17.024 1.00 82.62 226 ASP A C 1
ATOM 1809 O O . ASP A 1 226 ? 5.877 17.043 -16.397 1.00 82.62 226 ASP A O 1
ATOM 1813 N N . ILE A 1 227 ? 3.859 16.281 -16.952 1.00 81.94 227 ILE A N 1
ATOM 1814 C CA . ILE A 1 227 ? 3.137 17.235 -16.089 1.00 81.94 227 ILE A CA 1
ATOM 1815 C C . ILE A 1 227 ? 3.463 16.994 -14.611 1.00 81.94 227 ILE A C 1
ATOM 1817 O O . ILE A 1 227 ? 3.692 17.958 -13.880 1.00 81.94 227 ILE A O 1
ATOM 1821 N N . LEU A 1 228 ? 3.468 15.735 -14.164 1.00 83.31 228 LEU A N 1
ATOM 1822 C CA . LEU A 1 228 ? 3.757 15.380 -12.773 1.00 83.31 228 LEU A CA 1
ATOM 1823 C C . LEU A 1 228 ? 5.216 15.686 -12.405 1.00 83.31 228 LEU A C 1
ATOM 1825 O O . LEU A 1 228 ? 5.460 16.271 -11.354 1.00 83.31 228 LEU A O 1
ATOM 1829 N N . GLU A 1 229 ? 6.166 15.367 -13.283 1.00 86.69 229 GLU A N 1
ATOM 1830 C CA . GLU A 1 229 ? 7.596 15.637 -13.084 1.00 86.69 229 GLU A CA 1
ATOM 1831 C C . GLU A 1 229 ? 7.888 17.140 -13.056 1.00 86.69 229 GLU A C 1
ATOM 1833 O O . GLU A 1 229 ? 8.452 17.635 -12.083 1.00 86.69 229 GLU A O 1
ATOM 1838 N N . ASN A 1 230 ? 7.384 17.899 -14.038 1.00 83.06 230 ASN A N 1
ATOM 1839 C CA . ASN A 1 230 ? 7.511 19.361 -14.043 1.00 83.06 230 ASN A CA 1
ATOM 1840 C C . ASN A 1 230 ? 6.904 20.000 -12.784 1.00 83.06 230 ASN A C 1
ATOM 1842 O O . ASN A 1 230 ? 7.357 21.049 -12.333 1.00 83.06 230 ASN A O 1
ATOM 1846 N N . THR A 1 231 ? 5.855 19.392 -12.227 1.00 78.81 231 THR A N 1
ATOM 1847 C CA . THR A 1 231 ? 5.232 19.869 -10.990 1.00 78.81 231 THR A CA 1
ATOM 1848 C C . THR A 1 231 ? 6.126 19.624 -9.778 1.00 78.81 231 THR A C 1
ATOM 1850 O O . THR A 1 231 ? 6.244 20.508 -8.930 1.00 78.81 231 THR A O 1
ATOM 1853 N N . LEU A 1 232 ? 6.754 18.449 -9.685 1.00 80.88 232 LEU A N 1
ATOM 1854 C CA . LEU A 1 232 ? 7.684 18.133 -8.600 1.00 80.88 232 LEU A CA 1
ATOM 1855 C C . LEU A 1 232 ? 8.844 19.132 -8.578 1.00 80.88 232 LEU A C 1
ATOM 1857 O O . LEU A 1 232 ? 9.110 19.710 -7.525 1.00 80.88 232 LEU A O 1
ATOM 1861 N N . ASP A 1 233 ? 9.418 19.445 -9.741 1.00 77.94 233 ASP A N 1
ATOM 1862 C CA . ASP A 1 233 ? 10.494 20.436 -9.866 1.00 77.94 233 ASP A CA 1
ATOM 1863 C C . ASP A 1 233 ? 10.058 21.853 -9.434 1.00 77.94 233 ASP A C 1
ATOM 1865 O O . ASP A 1 233 ? 10.844 22.619 -8.873 1.00 77.94 233 ASP A O 1
ATOM 1869 N N . GLN A 1 234 ? 8.789 22.212 -9.658 1.00 71.00 234 GLN A N 1
ATOM 1870 C CA . GLN A 1 234 ? 8.230 23.526 -9.303 1.00 71.00 234 GLN A CA 1
ATOM 1871 C C . GLN A 1 234 ? 7.798 23.651 -7.833 1.00 71.00 234 GLN A C 1
ATOM 1873 O O . GLN A 1 234 ? 7.668 24.769 -7.332 1.00 71.00 234 GLN A O 1
ATOM 1878 N N . SER A 1 235 ? 7.581 22.539 -7.127 1.00 63.19 235 SER A N 1
ATOM 1879 C CA . SER A 1 235 ? 7.045 22.501 -5.754 1.00 63.19 235 SER A CA 1
ATOM 1880 C C . SER A 1 235 ? 8.026 22.915 -4.642 1.00 63.19 235 SER A C 1
ATOM 1882 O O . SER A 1 235 ? 7.767 22.684 -3.466 1.00 63.19 235 SER A O 1
ATOM 1884 N N . THR A 1 236 ? 9.115 23.609 -4.976 1.00 56.59 236 THR A N 1
ATOM 1885 C CA . THR A 1 236 ? 10.124 24.113 -4.021 1.00 56.59 236 THR A CA 1
ATOM 1886 C C . THR A 1 236 ? 9.636 25.261 -3.118 1.00 56.59 236 THR A C 1
ATOM 1888 O O . THR A 1 236 ? 10.415 25.783 -2.326 1.00 56.59 236 THR A O 1
ATOM 1891 N N . ASN A 1 237 ? 8.354 25.644 -3.194 1.00 54.00 237 ASN A N 1
ATOM 1892 C CA . ASN A 1 237 ? 7.723 26.634 -2.318 1.00 54.00 237 ASN A CA 1
ATOM 1893 C C . ASN A 1 237 ? 6.680 25.974 -1.395 1.00 54.00 237 ASN A C 1
ATOM 1895 O O . ASN A 1 237 ? 5.707 25.396 -1.881 1.00 54.00 237 ASN A O 1
ATOM 1899 N N . ASP A 1 238 ? 6.825 26.170 -0.079 1.00 53.41 238 ASP A N 1
ATOM 1900 C CA . ASP A 1 238 ? 6.017 25.591 1.021 1.00 53.41 238 ASP A CA 1
ATOM 1901 C C . ASP A 1 238 ? 4.491 25.865 0.976 1.00 53.41 238 ASP A C 1
ATOM 1903 O O . ASP A 1 238 ? 3.743 25.382 1.822 1.00 53.41 238 ASP A O 1
ATOM 1907 N N . ALA A 1 239 ? 3.994 26.628 -0.003 1.00 49.62 239 ALA A N 1
ATOM 1908 C CA . ALA A 1 239 ? 2.582 27.005 -0.143 1.00 49.62 239 ALA A CA 1
ATOM 1909 C C . ALA A 1 239 ? 1.907 26.434 -1.407 1.00 49.62 239 ALA A C 1
ATOM 1911 O O . ALA A 1 239 ? 0.870 26.937 -1.847 1.00 49.62 239 ALA A O 1
ATOM 1912 N N . PHE A 1 240 ? 2.500 25.426 -2.047 1.00 51.81 240 PHE A N 1
ATOM 1913 C CA . PHE A 1 240 ? 2.009 24.939 -3.332 1.00 51.81 240 PHE A CA 1
ATOM 1914 C C . PHE A 1 240 ? 0.790 24.009 -3.193 1.00 51.81 240 PHE A C 1
ATOM 1916 O O . PHE A 1 240 ? 0.899 22.861 -2.769 1.00 51.81 240 PHE A O 1
ATOM 1923 N N . GLN A 1 241 ? -0.384 24.494 -3.611 1.00 56.28 241 GLN A N 1
ATOM 1924 C CA . GLN A 1 241 ? -1.610 23.701 -3.727 1.00 56.28 241 GLN A CA 1
ATOM 1925 C C . GLN A 1 241 ? -1.861 23.341 -5.198 1.00 56.28 241 GLN A C 1
ATOM 1927 O O . GLN A 1 241 ? -2.345 24.160 -5.982 1.00 56.28 241 GLN A O 1
ATOM 1932 N N . LEU A 1 242 ? -1.556 22.101 -5.592 1.00 57.31 242 LEU A N 1
ATOM 1933 C CA . LEU A 1 242 ? -1.886 21.621 -6.933 1.00 57.31 242 LEU A CA 1
ATOM 1934 C C . LEU A 1 242 ? -3.351 21.172 -6.993 1.00 57.31 242 LEU A C 1
ATOM 1936 O O . LEU A 1 242 ? -3.738 20.195 -6.359 1.00 57.31 242 LEU A O 1
ATOM 1940 N N . THR A 1 243 ? -4.156 21.835 -7.822 1.00 58.56 243 THR A N 1
ATOM 1941 C CA . THR A 1 243 ? -5.514 21.375 -8.152 1.00 58.56 243 THR A CA 1
ATOM 1942 C C . THR A 1 243 ? -5.508 20.805 -9.572 1.00 58.56 243 THR A C 1
ATOM 1944 O O . THR A 1 243 ? -5.700 21.532 -10.545 1.00 58.56 243 THR A O 1
ATOM 1947 N N . PHE A 1 244 ? -5.231 19.501 -9.711 1.00 52.59 244 PHE A N 1
ATOM 1948 C CA . PHE A 1 244 ? -5.196 18.807 -11.015 1.00 52.59 244 PHE A CA 1
ATOM 1949 C C . PHE A 1 244 ? -6.575 18.783 -11.697 1.00 52.59 244 PHE A C 1
ATOM 1951 O O . PHE A 1 244 ? -6.697 18.809 -12.922 1.00 52.59 244 PHE A O 1
ATOM 1958 N N . LEU A 1 245 ? -7.633 18.784 -10.888 1.00 54.69 245 LEU A N 1
ATOM 1959 C CA . LEU A 1 245 ? -9.016 18.775 -11.332 1.00 54.69 245 LEU A CA 1
ATOM 1960 C C . LEU A 1 245 ? -9.524 20.215 -11.420 1.00 54.69 245 LEU A C 1
ATOM 1962 O O . LEU A 1 245 ? -10.158 20.724 -10.503 1.00 54.69 245 LEU A O 1
ATOM 1966 N N . LYS A 1 246 ? -9.240 20.897 -12.533 1.00 54.25 246 LYS A N 1
ATOM 1967 C CA . LYS A 1 246 ? -10.019 22.095 -12.883 1.00 54.25 246 LYS A CA 1
ATOM 1968 C C . LYS A 1 246 ? -11.497 21.690 -12.999 1.00 54.25 246 LYS A C 1
ATOM 1970 O O . LYS A 1 246 ? -11.780 20.589 -13.468 1.00 54.25 246 LYS A O 1
ATOM 1975 N N . ASN A 1 247 ? -12.418 22.596 -12.663 1.00 53.53 247 ASN A N 1
ATOM 1976 C CA . ASN A 1 247 ? -13.879 22.380 -12.713 1.00 53.53 247 ASN A CA 1
ATOM 1977 C C . ASN A 1 247 ? -14.426 21.907 -14.084 1.00 53.53 247 ASN A C 1
ATOM 1979 O O . ASN A 1 247 ? -15.592 21.550 -14.179 1.00 53.53 247 ASN A O 1
ATOM 1983 N N . CYS A 1 248 ? -13.605 21.898 -15.142 1.00 56.28 248 CYS A N 1
ATOM 1984 C CA . CYS A 1 248 ? -13.959 21.461 -16.495 1.00 56.28 248 CYS A CA 1
ATOM 1985 C C . CYS A 1 248 ? -13.066 20.299 -16.971 1.00 56.28 248 CYS A C 1
ATOM 1987 O O . CYS A 1 248 ? -12.439 20.384 -18.028 1.00 56.28 248 CYS A O 1
ATOM 1989 N N . SER A 1 249 ? -12.916 19.243 -16.170 1.00 66.69 249 SER A N 1
ATOM 1990 C CA . SER A 1 249 ? -12.299 17.995 -16.642 1.00 66.69 249 SER A CA 1
ATOM 1991 C C . SER A 1 249 ? -13.373 17.045 -17.196 1.00 66.69 249 SER A C 1
ATOM 1993 O O . SER A 1 249 ? -14.475 17.038 -16.651 1.00 66.69 249 SER A O 1
ATOM 1995 N N . PRO A 1 250 ? -13.066 16.189 -18.194 1.00 73.94 250 PRO A N 1
ATOM 1996 C CA . PRO A 1 250 ? -14.001 15.166 -18.688 1.00 73.94 250 PRO A CA 1
ATOM 1997 C C . PRO A 1 250 ? -14.549 14.237 -17.592 1.00 73.94 250 PRO A C 1
ATOM 1999 O O . PRO A 1 250 ? -15.615 13.662 -17.740 1.00 73.94 250 PRO A O 1
ATOM 2002 N N . MET A 1 251 ? -13.851 14.132 -16.456 1.00 79.50 251 MET A N 1
ATOM 2003 C CA . MET A 1 251 ? -14.326 13.417 -15.267 1.00 79.50 251 MET A CA 1
ATOM 2004 C C . MET A 1 251 ? -15.659 13.970 -14.732 1.00 79.50 251 MET A C 1
ATOM 2006 O O . MET A 1 251 ? -16.436 13.212 -14.172 1.00 79.50 251 MET A O 1
ATOM 2010 N N . HIS A 1 252 ? -15.937 15.271 -14.897 1.00 76.44 252 HIS A N 1
ATOM 2011 C CA . HIS A 1 252 ? -17.205 15.876 -14.466 1.00 76.44 252 HIS A CA 1
ATOM 2012 C C . HIS A 1 252 ? -18.393 15.435 -15.332 1.00 76.44 252 HIS A C 1
ATOM 2014 O O . HIS A 1 252 ? -19.538 15.543 -14.903 1.00 76.44 252 HIS A O 1
ATOM 2020 N N . GLU A 1 253 ? -18.117 14.949 -16.542 1.00 85.25 253 GLU A N 1
ATOM 2021 C CA . GLU A 1 253 ? -19.117 14.430 -17.477 1.00 85.25 253 GLU A CA 1
ATOM 2022 C C . GLU A 1 253 ? -19.316 12.911 -17.310 1.00 85.25 253 GLU A C 1
ATOM 2024 O O . GLU A 1 253 ? -20.310 12.365 -17.787 1.00 85.25 253 GLU A O 1
ATOM 2029 N N . ASP A 1 254 ? -18.411 12.229 -16.599 1.00 88.69 254 ASP A N 1
ATOM 2030 C CA . ASP A 1 254 ? -18.477 10.792 -16.321 1.00 88.69 254 ASP A CA 1
ATOM 2031 C C . ASP A 1 254 ? -19.369 10.509 -15.099 1.00 88.69 254 ASP A C 1
ATOM 2033 O O . ASP A 1 254 ? -18.911 10.342 -13.965 1.00 88.69 254 ASP A O 1
ATOM 2037 N N . GLY A 1 255 ? -20.684 10.503 -15.336 1.00 89.38 255 GLY A N 1
ATOM 2038 C CA . GLY A 1 255 ? -21.691 10.274 -14.297 1.00 89.38 255 GLY A CA 1
ATOM 2039 C C . GLY A 1 255 ? -21.537 8.930 -13.577 1.00 89.38 255 GLY A C 1
ATOM 2040 O O . GLY A 1 255 ? -21.704 8.879 -12.357 1.00 89.38 255 GLY A O 1
ATOM 2041 N N . ASP A 1 256 ? -21.156 7.872 -14.298 1.00 92.12 256 ASP A N 1
ATOM 2042 C CA . ASP A 1 256 ? -20.984 6.527 -13.739 1.00 92.12 256 ASP A CA 1
ATOM 2043 C C . ASP A 1 256 ? -19.793 6.483 -12.776 1.00 92.12 256 ASP A C 1
ATOM 2045 O O . ASP A 1 256 ? -19.908 5.986 -11.649 1.00 92.12 256 ASP A O 1
AT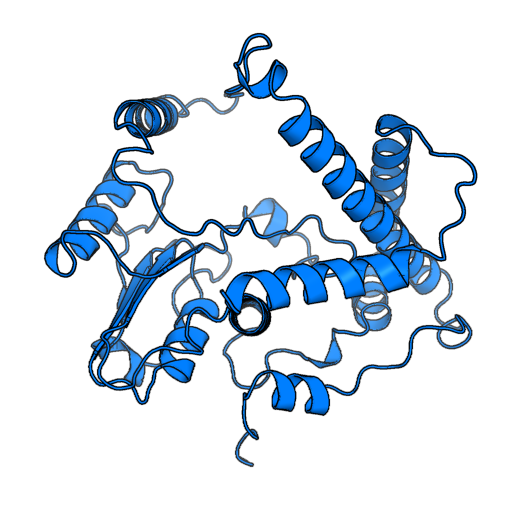OM 2049 N N . PHE A 1 257 ? -18.656 7.063 -13.176 1.00 90.81 257 PHE A N 1
ATOM 2050 C CA . PHE A 1 257 ? -17.487 7.183 -12.309 1.00 90.81 257 PHE A CA 1
ATOM 2051 C C . PHE A 1 257 ? -17.797 8.012 -11.059 1.00 90.81 257 PHE A C 1
ATOM 2053 O O . PHE A 1 257 ? -17.470 7.600 -9.944 1.00 90.81 257 PHE A O 1
ATOM 2060 N N . LEU A 1 258 ? -18.458 9.163 -11.215 1.00 88.75 258 LEU A N 1
ATOM 2061 C CA . LEU A 1 258 ? -18.813 10.028 -10.087 1.00 88.75 258 LEU A CA 1
ATOM 2062 C C . LEU A 1 258 ? -19.784 9.344 -9.121 1.00 88.75 258 LEU A C 1
ATOM 2064 O O . LEU A 1 258 ? -19.602 9.436 -7.904 1.00 88.75 258 LEU A O 1
ATOM 2068 N N . GLN A 1 259 ? -20.778 8.620 -9.639 1.00 89.31 259 GLN A N 1
ATOM 2069 C CA . GLN A 1 259 ? -21.718 7.858 -8.822 1.00 89.31 259 GLN A CA 1
ATOM 2070 C C . GLN A 1 259 ? -21.012 6.728 -8.067 1.00 89.31 259 GLN A C 1
ATOM 2072 O O . GLN A 1 259 ? -21.247 6.553 -6.868 1.00 89.31 259 GLN A O 1
ATOM 2077 N N . TYR A 1 260 ? -20.119 5.992 -8.735 1.00 91.62 260 TYR A N 1
ATOM 2078 C CA . TYR A 1 260 ? -19.291 4.972 -8.097 1.00 91.62 260 TYR A CA 1
ATOM 2079 C C . TYR A 1 260 ? -18.447 5.573 -6.965 1.00 91.62 260 TYR A C 1
ATOM 2081 O O . TYR A 1 260 ? -18.486 5.078 -5.838 1.00 91.62 260 TYR A O 1
ATOM 2089 N N . MET A 1 261 ? -17.746 6.680 -7.228 1.00 90.56 261 MET A N 1
ATOM 2090 C CA . MET A 1 261 ? -16.913 7.360 -6.233 1.00 90.56 261 MET A CA 1
ATOM 2091 C C . MET A 1 261 ? -17.728 7.862 -5.038 1.00 90.56 261 MET A C 1
ATOM 2093 O O . MET A 1 261 ? -17.309 7.674 -3.895 1.00 90.56 261 MET A O 1
ATOM 2097 N N . ALA A 1 262 ? -18.899 8.459 -5.275 1.00 86.94 262 ALA A N 1
ATOM 2098 C CA . ALA A 1 262 ? -19.788 8.921 -4.212 1.00 86.94 262 ALA A CA 1
ATOM 2099 C C . ALA A 1 262 ? -20.299 7.755 -3.354 1.00 86.94 262 ALA A C 1
ATOM 2101 O O . ALA A 1 262 ? -20.234 7.821 -2.125 1.00 86.94 262 ALA A O 1
ATOM 2102 N N . LYS A 1 263 ? -20.741 6.660 -3.989 1.00 89.44 263 LYS A N 1
ATOM 2103 C CA . LYS A 1 263 ? -21.220 5.457 -3.297 1.00 89.44 263 LYS A CA 1
ATOM 2104 C C . LYS A 1 263 ? -20.116 4.827 -2.447 1.00 89.44 263 LYS A C 1
ATOM 2106 O O . LYS A 1 263 ? -20.318 4.604 -1.256 1.00 89.44 263 LYS A O 1
ATOM 2111 N N . VAL A 1 264 ? -18.947 4.572 -3.037 1.00 91.06 264 VAL A N 1
ATOM 2112 C CA . VAL A 1 264 ? -17.813 3.942 -2.345 1.00 91.06 264 VAL A CA 1
ATOM 2113 C C . VAL A 1 264 ? -17.330 4.810 -1.187 1.00 91.06 264 VAL A C 1
ATOM 2115 O O . VAL A 1 264 ? -17.143 4.303 -0.082 1.00 91.06 264 VAL A O 1
ATOM 2118 N N . ASN A 1 265 ? -17.184 6.122 -1.390 1.00 90.56 265 ASN A N 1
ATOM 2119 C CA . ASN A 1 265 ? -16.780 7.013 -0.307 1.00 90.56 265 ASN A CA 1
ATOM 2120 C C . ASN A 1 265 ? -17.827 7.090 0.811 1.00 90.56 265 ASN A C 1
ATOM 2122 O O . ASN A 1 265 ? -17.436 7.159 1.973 1.00 90.56 265 ASN A O 1
ATOM 2126 N N . GLY A 1 266 ? -19.123 7.043 0.484 1.00 90.75 266 GLY A N 1
ATOM 2127 C CA . GLY A 1 266 ? -20.200 6.989 1.474 1.00 90.75 266 GLY A CA 1
ATOM 2128 C C . GLY A 1 266 ? -20.103 5.746 2.360 1.00 90.75 266 GLY A C 1
ATOM 2129 O O . GLY A 1 266 ? -20.040 5.871 3.579 1.00 90.75 266 GLY A O 1
ATOM 2130 N N . VAL A 1 267 ? -19.982 4.559 1.752 1.00 91.06 267 VAL A N 1
ATOM 2131 C CA . VAL A 1 267 ? -19.813 3.286 2.483 1.00 91.06 267 VAL A CA 1
ATOM 2132 C C . VAL A 1 267 ? -18.570 3.319 3.378 1.00 91.06 267 VAL A C 1
ATOM 2134 O O . VAL A 1 267 ? -18.632 2.944 4.550 1.00 91.06 267 VAL A O 1
ATOM 2137 N N . ILE A 1 268 ? -17.446 3.817 2.854 1.00 91.06 268 ILE A N 1
ATOM 2138 C CA . ILE A 1 268 ? -16.200 3.947 3.620 1.00 91.06 268 ILE A CA 1
ATOM 2139 C C . ILE A 1 268 ? -16.380 4.912 4.797 1.00 91.06 268 ILE A C 1
ATOM 2141 O O . ILE A 1 268 ? -15.952 4.595 5.906 1.00 91.06 268 ILE A O 1
ATOM 2145 N N . ALA A 1 269 ? -17.000 6.075 4.578 1.00 91.12 269 ALA A N 1
ATOM 2146 C CA . ALA A 1 269 ? -17.232 7.060 5.629 1.00 91.12 269 ALA A CA 1
ATOM 2147 C C . ALA A 1 269 ? -18.105 6.477 6.745 1.00 91.12 269 ALA A C 1
ATOM 2149 O O . ALA A 1 269 ? -17.713 6.542 7.907 1.00 91.12 269 ALA A O 1
ATOM 2150 N N . THR A 1 270 ? -19.216 5.818 6.404 1.00 92.44 270 THR A N 1
ATOM 2151 C CA . THR A 1 270 ? -20.091 5.150 7.379 1.00 92.44 270 THR A CA 1
ATOM 2152 C C . THR A 1 270 ? -19.346 4.082 8.177 1.00 92.44 270 THR A C 1
ATOM 2154 O O . THR A 1 270 ? -19.421 4.069 9.406 1.00 92.44 270 THR A O 1
ATOM 2157 N N . SER A 1 271 ? -18.569 3.220 7.511 1.00 91.12 271 SER A N 1
ATOM 2158 C CA . SER A 1 271 ? -17.774 2.199 8.202 1.00 91.12 271 SER A CA 1
ATOM 2159 C C . SER A 1 271 ? -16.729 2.817 9.140 1.00 91.12 271 SER A C 1
ATOM 2161 O O . SER A 1 271 ? -16.516 2.298 10.239 1.00 91.12 271 SER A O 1
ATOM 2163 N N . GLN A 1 272 ? -16.089 3.920 8.738 1.00 91.94 272 GLN A N 1
ATOM 2164 C CA . GLN A 1 272 ? -15.129 4.630 9.585 1.00 91.94 272 GLN A CA 1
ATOM 2165 C C . GLN A 1 272 ? -15.804 5.309 10.778 1.00 91.94 272 GLN A C 1
ATOM 2167 O O . GLN A 1 272 ? -15.272 5.222 11.881 1.00 91.94 272 GLN A O 1
ATOM 2172 N N . ILE A 1 273 ? -16.972 5.932 10.590 1.00 92.81 273 ILE A N 1
ATOM 2173 C CA . ILE A 1 273 ? -17.769 6.534 11.671 1.00 92.81 273 ILE A CA 1
ATOM 2174 C C . ILE A 1 273 ? -18.084 5.479 12.730 1.00 92.81 273 ILE A C 1
ATOM 2176 O O . ILE A 1 273 ? -17.767 5.673 13.903 1.00 92.81 273 ILE A O 1
ATOM 2180 N N . GLN A 1 274 ? -18.620 4.326 12.319 1.00 92.56 274 GLN A N 1
ATOM 2181 C CA . GLN A 1 274 ? -18.937 3.224 13.232 1.00 92.56 274 GLN A CA 1
ATOM 2182 C C . GLN A 1 274 ? -17.696 2.742 13.992 1.00 92.56 274 GLN A C 1
ATOM 2184 O O . GLN A 1 274 ? -17.744 2.520 15.203 1.00 92.56 274 GLN A O 1
ATOM 2189 N N . ALA A 1 275 ? -16.556 2.613 13.309 1.00 91.56 275 ALA A N 1
ATOM 2190 C CA . ALA A 1 275 ? -15.301 2.249 13.952 1.00 91.56 275 ALA A CA 1
ATOM 2191 C C . ALA A 1 275 ? -14.834 3.302 14.970 1.00 91.56 275 ALA A C 1
ATOM 2193 O O . ALA A 1 275 ? -14.448 2.947 16.085 1.00 91.56 275 ALA A O 1
ATOM 2194 N N . CYS A 1 276 ? -14.898 4.590 14.622 1.00 92.50 276 CYS A N 1
ATOM 2195 C CA . CYS A 1 276 ? -14.565 5.680 15.534 1.00 92.50 276 CYS A CA 1
ATOM 2196 C C . CYS A 1 276 ? -15.482 5.691 16.763 1.00 92.50 276 CYS A C 1
ATOM 2198 O O . CYS A 1 276 ? -14.995 5.781 17.890 1.00 92.50 276 CYS A O 1
ATOM 2200 N N . GLN A 1 277 ? -16.788 5.505 16.565 1.00 93.12 277 GLN A N 1
ATOM 2201 C CA . GLN A 1 277 ? -17.770 5.408 17.642 1.00 93.12 277 GLN A CA 1
ATOM 2202 C C . GLN A 1 277 ? -17.466 4.233 18.579 1.00 93.12 277 GLN A C 1
ATOM 2204 O O . GLN A 1 277 ? -17.465 4.426 19.794 1.00 93.12 277 GLN A O 1
ATOM 2209 N N . ARG A 1 278 ? -17.131 3.044 18.053 1.00 90.88 278 ARG A N 1
ATOM 2210 C CA . ARG A 1 278 ? -16.716 1.891 18.879 1.00 90.88 278 ARG A CA 1
ATOM 2211 C C . ARG A 1 278 ? -15.486 2.219 19.728 1.00 90.88 278 ARG A C 1
ATOM 2213 O O . ARG A 1 278 ? -15.487 1.944 20.928 1.00 90.88 278 ARG A O 1
ATOM 2220 N N . ILE A 1 279 ? -14.466 2.852 19.139 1.00 90.75 279 ILE A N 1
ATOM 2221 C CA . ILE A 1 279 ? -13.254 3.278 19.863 1.00 90.75 279 ILE A CA 1
ATOM 2222 C C . ILE A 1 279 ? -13.615 4.266 20.982 1.00 90.75 279 ILE A C 1
ATOM 2224 O O . ILE A 1 279 ? -13.229 4.055 22.133 1.00 90.75 279 ILE A O 1
ATOM 2228 N N . ASN A 1 280 ? -14.390 5.310 20.675 1.00 90.69 280 ASN A N 1
ATOM 2229 C CA . ASN A 1 280 ? -14.807 6.336 21.637 1.00 90.69 280 ASN A CA 1
ATOM 2230 C C . ASN A 1 280 ? -15.649 5.744 22.785 1.00 90.69 280 ASN A C 1
ATOM 2232 O O . ASN A 1 280 ? -15.442 6.063 23.961 1.00 90.69 280 ASN A O 1
ATOM 2236 N N . GLN A 1 281 ? -16.572 4.832 22.472 1.00 90.94 281 GLN A N 1
ATOM 2237 C CA . GLN A 1 281 ? -17.398 4.134 23.462 1.00 90.94 281 GLN A CA 1
ATOM 2238 C C . GLN A 1 281 ? -16.563 3.230 24.376 1.00 90.94 281 GLN A C 1
ATOM 2240 O O . GLN A 1 281 ? -16.769 3.218 25.591 1.00 90.94 281 GLN A O 1
ATOM 2245 N N . TYR A 1 282 ? -15.591 2.502 23.823 1.00 88.06 282 TYR A N 1
ATOM 2246 C CA . TYR A 1 282 ? -14.691 1.676 24.624 1.00 88.06 282 TYR A CA 1
ATOM 2247 C C . TYR A 1 282 ? -13.795 2.530 25.528 1.00 88.06 282 TYR A C 1
ATOM 2249 O O . TYR A 1 282 ? -13.617 2.221 26.708 1.00 88.06 282 TYR A O 1
ATOM 2257 N N . ALA A 1 283 ? -13.247 3.624 24.992 1.00 88.06 283 ALA A N 1
ATOM 2258 C CA . ALA A 1 283 ? -12.370 4.524 25.733 1.00 88.06 283 ALA A CA 1
ATOM 2259 C C . ALA A 1 283 ? -13.078 5.161 26.942 1.00 88.06 283 ALA A C 1
ATOM 2261 O O . ALA A 1 283 ? -12.474 5.299 28.007 1.00 88.06 283 ALA A O 1
ATOM 2262 N N . THR A 1 284 ? -14.366 5.491 26.797 1.00 85.81 284 THR A N 1
ATOM 2263 C CA . THR A 1 284 ? -15.195 6.064 27.870 1.00 85.81 284 THR A CA 1
ATOM 2264 C C . THR A 1 284 ? -15.708 5.025 28.869 1.00 85.81 284 THR A C 1
ATOM 2266 O O . THR A 1 284 ? -15.904 5.356 30.037 1.00 85.81 284 THR A O 1
ATOM 2269 N N . ASN A 1 285 ? -15.903 3.763 28.464 1.00 81.88 285 ASN A N 1
ATOM 2270 C CA . ASN A 1 285 ? -16.437 2.722 29.341 1.00 81.88 285 ASN A CA 1
ATOM 2271 C C . ASN A 1 285 ? -15.746 1.362 29.137 1.00 81.88 285 ASN A C 1
ATOM 2273 O O . ASN A 1 285 ? -16.264 0.467 28.466 1.00 81.88 285 ASN A O 1
ATOM 2277 N N . LYS A 1 286 ? -14.595 1.180 29.802 1.00 66.19 286 LYS A N 1
ATOM 2278 C CA . LYS A 1 286 ? -13.751 -0.032 29.715 1.00 66.19 286 LYS A CA 1
ATOM 2279 C C . LYS A 1 286 ? -14.485 -1.351 30.012 1.00 66.19 286 LYS A C 1
ATOM 2281 O O . LYS A 1 286 ? -14.035 -2.405 29.573 1.00 66.19 286 LYS A O 1
ATOM 2286 N N . ASN A 1 287 ? -15.607 -1.309 30.738 1.00 56.69 287 ASN A N 1
ATOM 2287 C CA . ASN A 1 287 ? -16.359 -2.496 31.156 1.00 56.69 287 ASN A CA 1
ATOM 2288 C C . ASN A 1 287 ? -17.435 -2.945 30.150 1.00 56.69 287 ASN A C 1
ATOM 2290 O O . ASN A 1 287 ? -18.007 -4.017 30.326 1.00 56.69 287 ASN A O 1
ATOM 2294 N N . LYS A 1 288 ? -17.714 -2.183 29.081 1.00 56.59 288 LYS A N 1
ATOM 2295 C CA . LYS A 1 288 ? -18.757 -2.521 28.085 1.00 56.59 288 LYS A CA 1
ATOM 2296 C C . LYS A 1 288 ? -18.350 -3.586 27.058 1.00 56.59 288 LYS A C 1
ATOM 2298 O O . LYS A 1 288 ? -19.068 -3.829 26.095 1.00 56.59 288 LYS A O 1
ATOM 2303 N N . ARG A 1 289 ? -17.218 -4.254 27.273 1.00 49.41 289 ARG A N 1
ATOM 2304 C CA . ARG A 1 289 ? -16.527 -5.117 26.307 1.00 49.41 289 ARG A CA 1
ATOM 2305 C C . ARG A 1 289 ? -17.295 -6.370 25.832 1.00 49.41 289 ARG A C 1
ATOM 2307 O O . ARG A 1 289 ? -16.719 -7.160 25.101 1.00 49.41 289 ARG A O 1
ATOM 2314 N N . LYS A 1 290 ? -18.550 -6.616 26.222 1.00 48.31 290 LYS A N 1
ATOM 2315 C CA . LYS A 1 290 ? -19.204 -7.912 25.936 1.00 48.31 290 LYS A CA 1
ATOM 2316 C C . LYS A 1 290 ? -20.682 -7.894 25.541 1.00 48.31 290 LYS A C 1
ATOM 2318 O O . LYS A 1 290 ? -21.299 -8.950 25.547 1.00 48.31 290 LYS A O 1
ATOM 2323 N N . THR A 1 291 ? -21.263 -6.750 25.186 1.00 40.38 291 THR A N 1
ATOM 2324 C CA . THR A 1 291 ? -22.695 -6.703 24.819 1.00 40.38 291 THR A CA 1
ATOM 2325 C C . THR A 1 291 ? -22.983 -5.857 23.579 1.00 40.38 291 THR A C 1
ATOM 2327 O O . THR A 1 291 ? -23.999 -5.171 23.538 1.00 40.38 291 THR A O 1
ATOM 2330 N N . CYS A 1 292 ? -22.104 -5.864 22.575 1.00 45.84 292 CYS A N 1
ATOM 2331 C CA . CYS A 1 292 ? -22.587 -5.695 21.205 1.00 45.84 292 CYS A CA 1
ATOM 2332 C C . CYS A 1 292 ? -22.764 -7.105 20.647 1.00 45.84 292 CYS A C 1
ATOM 2334 O O . CYS A 1 292 ? -21.798 -7.746 20.243 1.00 45.84 292 CYS A O 1
ATOM 2336 N N . GLU A 1 293 ? -23.989 -7.612 20.743 1.00 40.00 293 GLU A N 1
ATOM 2337 C CA . GLU A 1 293 ? -24.436 -8.817 20.050 1.00 40.00 293 GLU A CA 1
ATOM 2338 C C . GLU A 1 293 ? -24.124 -8.644 18.551 1.00 40.00 293 GLU A C 1
ATOM 2340 O O . GLU A 1 293 ? -24.746 -7.815 17.892 1.00 40.00 293 GLU A O 1
ATOM 2345 N N . GLY A 1 294 ? -23.104 -9.339 18.030 1.00 50.31 294 GLY A N 1
ATOM 2346 C CA . GLY A 1 294 ? -22.782 -9.326 16.596 1.00 50.31 294 GLY A CA 1
ATOM 2347 C C . GLY A 1 294 ? -21.315 -9.563 16.223 1.00 50.31 294 GLY A C 1
ATOM 2348 O O . GLY A 1 294 ? -21.063 -10.252 15.242 1.00 50.31 294 GLY A O 1
ATOM 2349 N N . ASP A 1 295 ? -20.345 -9.069 17.000 1.00 53.16 295 ASP A N 1
ATOM 2350 C CA . ASP A 1 295 ? -18.919 -9.251 16.671 1.00 53.16 295 ASP A CA 1
ATOM 2351 C C . ASP A 1 295 ? -18.411 -10.584 17.245 1.00 53.16 295 ASP A C 1
ATOM 2353 O O . ASP A 1 295 ? -17.929 -10.665 18.378 1.00 53.16 295 ASP A O 1
ATOM 2357 N N . THR A 1 296 ? -18.556 -11.665 16.476 1.00 60.38 296 THR A N 1
ATOM 2358 C CA . THR A 1 296 ? -17.856 -12.926 16.750 1.00 60.38 296 THR A CA 1
ATOM 2359 C C . THR A 1 296 ? -16.353 -12.694 16.643 1.00 60.38 296 THR A C 1
ATOM 2361 O O . THR A 1 296 ? -15.871 -12.266 15.594 1.00 60.38 296 THR A O 1
ATOM 2364 N N . ASP A 1 297 ? -15.622 -12.979 17.722 1.00 69.50 297 ASP A N 1
ATOM 2365 C CA . ASP A 1 297 ? -14.158 -12.975 17.722 1.00 69.50 297 ASP A CA 1
ATOM 2366 C C . ASP A 1 297 ? -13.673 -13.864 16.566 1.00 69.50 297 ASP A C 1
ATOM 2368 O O . ASP A 1 297 ? -14.127 -15.007 16.429 1.00 69.50 297 ASP A O 1
ATOM 2372 N N . ILE A 1 298 ? -12.834 -13.324 15.680 1.00 85.81 298 ILE A N 1
ATOM 2373 C CA . ILE A 1 298 ? -12.375 -14.091 14.520 1.00 85.81 298 ILE A CA 1
ATOM 2374 C C . ILE A 1 298 ? -11.432 -15.200 14.984 1.00 85.81 298 ILE A C 1
ATOM 2376 O O . ILE A 1 298 ? -10.702 -15.036 15.959 1.00 85.81 298 ILE A O 1
ATOM 2380 N N . ASP A 1 299 ? -11.384 -16.297 14.237 1.00 89.50 299 ASP A N 1
ATOM 2381 C CA . ASP A 1 299 ? -10.352 -17.319 14.392 1.00 89.50 299 ASP A CA 1
ATOM 2382 C C . ASP A 1 299 ? -9.205 -17.043 13.399 1.00 89.50 299 ASP A C 1
ATOM 2384 O O . ASP A 1 299 ? -9.374 -17.293 12.199 1.00 89.50 299 ASP A O 1
ATOM 2388 N N . PRO A 1 300 ? -8.035 -16.529 13.842 1.00 90.06 300 PRO A N 1
ATOM 2389 C CA . PRO A 1 300 ? -6.915 -16.231 12.950 1.00 90.06 300 PRO A CA 1
ATOM 2390 C C . PRO A 1 300 ? -6.454 -17.434 12.127 1.00 90.06 300 PRO A C 1
ATOM 2392 O O . PRO A 1 300 ? -5.999 -17.265 10.997 1.00 90.06 300 PRO A O 1
ATOM 2395 N N . GLU A 1 301 ? -6.593 -18.649 12.662 1.00 91.00 301 GLU A N 1
ATOM 2396 C CA . GLU A 1 301 ? -6.147 -19.865 11.987 1.00 91.00 301 GLU A CA 1
ATOM 2397 C C . GLU A 1 301 ? -6.963 -20.127 10.715 1.00 91.00 301 GLU A C 1
ATOM 2399 O O . GLU A 1 301 ? -6.395 -20.526 9.698 1.00 91.00 301 GLU A O 1
ATOM 2404 N N . GLN A 1 302 ? -8.264 -19.814 10.716 1.00 91.75 302 GLN A N 1
ATOM 2405 C CA . GLN A 1 302 ? -9.097 -19.911 9.511 1.00 91.75 302 GLN A CA 1
ATOM 2406 C C . GLN A 1 302 ? -8.593 -18.970 8.415 1.00 91.75 302 GLN A C 1
ATOM 2408 O O . GLN A 1 302 ? -8.451 -19.377 7.263 1.00 91.75 302 GLN A O 1
ATOM 2413 N N . TYR A 1 303 ? -8.234 -17.735 8.774 1.00 93.12 303 TYR A N 1
ATOM 2414 C CA . TYR A 1 303 ? -7.661 -16.776 7.830 1.00 93.12 303 TYR A CA 1
ATOM 2415 C C . TYR A 1 303 ? -6.311 -17.254 7.295 1.00 93.12 303 TYR A C 1
ATOM 2417 O O . TYR A 1 303 ? -6.084 -17.240 6.086 1.00 93.12 303 TYR A O 1
ATOM 2425 N N . PHE A 1 304 ? -5.420 -17.741 8.161 1.00 93.88 304 PHE A N 1
ATOM 2426 C CA . PHE A 1 304 ? -4.108 -18.240 7.744 1.00 93.88 304 PHE A CA 1
ATOM 2427 C C . PHE A 1 304 ? -4.209 -19.464 6.825 1.00 93.88 304 PHE A C 1
ATOM 2429 O O . PHE A 1 304 ? -3.416 -19.591 5.884 1.00 93.88 304 PHE A O 1
ATOM 2436 N N . GLN A 1 305 ? -5.203 -20.329 7.046 1.00 93.06 305 GLN A N 1
ATOM 2437 C CA . GLN A 1 305 ? -5.512 -21.459 6.172 1.00 93.06 305 GLN A CA 1
ATOM 2438 C C . GLN A 1 305 ? -6.062 -20.997 4.819 1.00 93.06 305 GLN A C 1
ATOM 2440 O O . GLN A 1 305 ? -5.509 -21.382 3.786 1.00 93.06 305 GLN A O 1
ATOM 2445 N N . CYS A 1 306 ? -7.069 -20.117 4.804 1.00 92.12 306 CYS A N 1
ATOM 2446 C CA . CYS A 1 306 ? -7.628 -19.537 3.576 1.00 92.12 306 CYS A CA 1
ATOM 2447 C C . CYS A 1 306 ? -6.558 -18.823 2.739 1.00 92.12 306 CYS A C 1
ATOM 2449 O O . CYS A 1 306 ? -6.492 -18.962 1.515 1.00 92.12 306 CYS A O 1
ATOM 2451 N N . TRP A 1 307 ? -5.655 -18.108 3.404 1.00 93.69 307 TRP A N 1
ATOM 2452 C CA . TRP A 1 307 ? -4.541 -17.407 2.777 1.00 93.69 307 TRP A CA 1
ATOM 2453 C C . TRP A 1 307 ? -3.345 -18.303 2.463 1.00 93.69 307 TRP A C 1
ATOM 2455 O O . TRP A 1 307 ? -2.345 -17.811 1.942 1.00 93.69 307 TRP A O 1
ATOM 2465 N N . LYS A 1 308 ? -3.412 -19.611 2.740 1.00 92.94 308 LYS A N 1
ATOM 2466 C CA . LYS A 1 308 ? -2.335 -20.575 2.465 1.00 92.94 308 LYS A CA 1
ATOM 2467 C C . LYS A 1 308 ? -0.989 -20.111 3.041 1.00 92.94 308 LYS A C 1
ATOM 2469 O O . LYS A 1 308 ? 0.030 -20.155 2.349 1.00 92.94 308 LYS A O 1
ATOM 2474 N N . LEU A 1 309 ? -0.980 -19.603 4.275 1.00 92.06 309 LEU A N 1
ATOM 2475 C CA . LEU A 1 309 ? 0.244 -19.136 4.944 1.00 92.06 309 LEU A CA 1
ATOM 2476 C C . LEU A 1 309 ? 1.064 -20.270 5.574 1.00 92.06 309 LEU A C 1
ATOM 2478 O O . LEU A 1 309 ? 2.244 -20.085 5.897 1.00 92.06 309 LEU A O 1
ATOM 2482 N N . GLY A 1 310 ? 0.447 -21.448 5.699 1.00 87.56 310 GLY A N 1
ATOM 2483 C CA . GLY A 1 310 ? 1.011 -22.595 6.397 1.00 87.56 310 GLY A CA 1
ATOM 2484 C C . GLY A 1 310 ? 1.138 -22.344 7.899 1.00 87.56 310 GLY A C 1
ATOM 2485 O O . GLY A 1 310 ? 0.796 -21.280 8.405 1.00 87.56 310 GLY A O 1
ATOM 2486 N N . ARG A 1 311 ? 1.655 -23.339 8.621 1.00 83.31 311 ARG A N 1
ATOM 2487 C CA . ARG A 1 311 ? 1.934 -23.204 10.054 1.00 83.31 311 ARG A CA 1
ATOM 2488 C C . ARG A 1 311 ? 3.281 -22.529 10.275 1.00 83.31 311 ARG A C 1
ATOM 2490 O O . ARG A 1 311 ? 4.231 -22.752 9.520 1.00 83.31 311 ARG A O 1
ATOM 2497 N N . ILE A 1 312 ? 3.380 -21.748 11.344 1.00 78.38 312 ILE A N 1
ATOM 2498 C CA . ILE A 1 312 ? 4.669 -21.262 11.835 1.00 78.38 312 ILE A CA 1
ATOM 2499 C C . ILE A 1 312 ? 5.408 -22.470 12.434 1.00 78.38 312 ILE A C 1
ATOM 2501 O O . ILE A 1 312 ? 4.844 -23.133 13.306 1.00 78.38 312 ILE A O 1
ATOM 2505 N N . PRO A 1 313 ? 6.632 -22.802 11.980 1.00 64.00 313 PRO A N 1
ATOM 2506 C CA . PRO A 1 313 ? 7.426 -23.842 12.624 1.00 64.00 313 PRO A CA 1
ATOM 2507 C C . PRO A 1 313 ? 7.614 -23.491 14.103 1.00 64.00 313 PRO A C 1
ATOM 2509 O O . PRO A 1 313 ? 7.957 -22.349 14.412 1.00 64.00 313 PRO A O 1
ATOM 2512 N N . HIS A 1 314 ? 7.380 -24.445 15.007 1.00 54.41 314 HIS A N 1
ATOM 2513 C CA . HIS A 1 314 ? 7.741 -24.262 16.412 1.00 54.41 314 HIS A CA 1
ATOM 2514 C C . HIS A 1 314 ? 9.250 -23.983 16.486 1.00 54.41 314 HIS A C 1
ATOM 2516 O O . HIS A 1 314 ? 10.034 -24.750 15.922 1.00 54.41 314 HIS A O 1
ATOM 2522 N N . GLN A 1 315 ? 9.621 -22.846 17.084 1.00 40.22 315 GLN A N 1
ATOM 2523 C CA . GLN A 1 315 ? 11.016 -22.501 17.380 1.00 40.22 315 GLN A CA 1
ATOM 2524 C C . GLN A 1 315 ? 11.556 -23.373 18.507 1.00 40.22 315 GLN A C 1
ATOM 2526 O O . GLN A 1 315 ? 10.776 -23.652 19.447 1.00 40.22 315 GLN A O 1
#

Organism: NCBI:txid4795

Foldseek 3Di:
DCVVVLVCVVVVVVVVVVVPPDDDDDDDLVVLVVLLVVLVVLCVVFDQVLLVVLQCLLFLCNVLFLAPFPGCVLVVLLVVCLSVVLVPPDDLADAAEEEEQLQPLPSVVQNVCVSNVSHPHAAYEYAHFPPDPLNSHYDDDPVCCVRYHYAHFPVNGSDPLDPRRVVRSVVVQCVVPVPGGSYYHYDDDDVVVVVRPDDDPGQQDPDDDDDDPDDDPCPVPVVVVVVVNVVSVVPPDPPDDDDPDDVDDCVVVCPVNVVVVSVVVSVSSVSNSVSSVSSSVCSVPVPPSPPPPPDDNDDSVVVCVSSVVDHDPDD

Radius of gyration: 21.78 Å; Cα contacts (8 Å, |Δi|>4): 321; chains: 1; bounding box: 56×51×56 Å

Nearest PDB structures (foldseek):
  4n48-assembly1_B  TM=8.203E-01  e=2.754E-13  Homo sapiens
  8w8f-assembly1_b  TM=8.270E-01  e=1.084E-12  Homo sapiens
  4n48-assembly2_A  TM=8.303E-01  e=2.092E-12  Homo sapiens
  4n49-assembly1_A  TM=8.287E-01  e=3.067E-11  Homo sapiens
  8p4f-assembly1_O  TM=8.191E-01  e=2.463E-11  Homo sapiens

Secondary structure (DSSP, 8-state):
--HHHHHHHHHHHHHHTTTT--------HHHHHHHHHHHHHGGGGS-HHHHHHHHHHT-GGGGGTTTTSSSTHHHHHHHHHHHH-SSTT--TTS-EEEEEET-TT-HHHHHHHHHTTTSSSEEEEEE--TT-TTT-S----GGGTTTEEE---SSSS--TT-HHHHHHHHHHHHHH-TT--SEEEE----HHHHHSS--SS-TTS--------S--TT-S-HHHHHHHHHHHHH--STT-------TT-GGGT-HHHHHHHHHHHHHHHHHHHHHHHHHHHHHH-TT-TT--TT-PPP-HHHHHHHTT--PPPP-

Solvent-accessible surface area (backbone atoms only — not comparable to full-atom values): 18790 Å² total; per-residue (Å²): 126,70,74,62,55,58,56,49,48,58,50,44,56,60,42,60,78,46,71,75,66,72,94,70,81,85,70,51,74,66,55,49,50,53,50,37,50,56,46,53,55,56,52,77,78,46,55,70,67,51,47,52,49,20,51,50,77,66,34,70,68,54,80,51,55,32,78,93,49,94,32,49,60,17,50,53,47,49,53,48,36,64,74,67,37,75,68,64,81,62,56,51,86,45,70,47,37,32,35,29,38,41,31,36,40,27,24,51,57,51,43,52,53,63,74,46,65,81,33,79,40,56,41,38,37,35,33,23,37,52,83,38,97,80,64,30,32,77,67,67,62,73,91,45,52,91,38,37,48,81,42,31,31,71,86,57,44,20,49,77,77,36,63,62,21,49,51,40,45,52,50,60,52,31,73,80,29,77,90,55,61,80,41,80,48,70,69,71,77,58,68,77,66,64,69,44,98,70,78,64,87,43,67,60,47,89,69,81,83,85,88,85,79,78,88,50,93,75,60,77,43,68,67,56,54,50,53,52,49,56,44,50,74,63,53,84,46,100,81,72,78,84,72,89,75,53,97,84,42,75,67,79,74,36,60,69,60,51,50,50,52,53,53,53,51,48,54,50,43,53,51,24,36,54,35,30,48,50,25,54,52,37,56,75,36,78,84,64,83,82,73,70,91,78,78,72,78,66,60,54,65,60,53,36,57,77,58,67,67,69,79,80,77,85,128

InterPro domains:
  IPR002877 Ribosomal RNA methyltransferase, FtsJ domain [PF01728] (70-189)
  IPR050851 mRNA Cap 2'-O-Ribose Methyltransferase [PTHR16121] (26-190)

Mean predicted aligned error: 10.24 Å

pLDDT: mean 79.62, std 19.05, range [31.55, 98.44]